Protein AF-A0A1R3IH56-F1 (afdb_monomer_lite)

InterPro domains:
  IPR052965 Pigment-associated catalase-like [PTHR31694] (32-190)

Sequence (197 aa):
MASRSCLYAFLVLFLLAFEPTWKLVKATDIPPPLCRRVEGSSAELLEFALNMEYSIAEFFNCAATGEGIAIIAPDLVHGGPNSIGCARANLDDVTRAIFAEFGFQTVRIIRAILQASRLIKEIPMPQIDIRAVTLRRLVNGAFGGNLNPPFNVYANTNNILPSSTLLVSMARHYYIGISPYIVGDEFEALQGRHVRS

Secondary structure (DSSP, 8-state):
---HHHHHHHHHHHHHHT--------GGGPPSSP-PPPPS-HHHHHHHHHHHHHHHHHHHHHHHHS--HHHH-GGGSTTPPPPBS-------HHHHHHHHHHHHHHHHHHHHHHHH-SS----PPP--B--HHHHHHHHHHHTTS--SSPP-TTS-HHHHHHHHHHHHHHHHHHHHHHGGGS-HHHHHHHHTTTTT-

Radius of gyration: 21.54 Å; chains: 1; bounding box: 48×46×70 Å

Organism: NCBI:txid93759

Foldseek 3Di:
DPPPVVVVVVVVVVCVVPPPPPPLPQLVNDDDPDPPADDDALLVLLVVLLLLLQLLLQLLCLQQPVDHCCVVPVVQQLPADDEAASHHAPEDPVVSVVSVVSNVVSVVLSVLSQVLDPSYHRDHRYHHYPRQVVLLVVVCVVVVHADVVGQGCRHYPVSVVVVSCVSVVVSVVSCVSCVSNHDDSSVCSSVVVVVVD

Structure (mmCIF, N/CA/C/O backbone):
data_AF-A0A1R3IH56-F1
#
_entry.id   AF-A0A1R3IH56-F1
#
loop_
_atom_site.group_PDB
_atom_site.id
_atom_site.type_symbol
_atom_site.label_atom_id
_atom_site.label_alt_id
_atom_site.label_comp_id
_atom_site.label_asym_id
_atom_site.label_entity_id
_atom_site.label_seq_id
_atom_site.pdbx_PDB_ins_code
_atom_site.Cartn_x
_atom_site.Cartn_y
_atom_site.Cartn_z
_atom_site.occupancy
_atom_site.B_iso_or_equiv
_atom_site.auth_seq_id
_atom_site.auth_comp_id
_atom_site.auth_asym_id
_atom_site.auth_atom_id
_atom_site.pdbx_PDB_model_num
ATOM 1 N N . MET A 1 1 ? 31.827 23.837 42.482 1.00 45.28 1 MET A N 1
ATOM 2 C CA . MET A 1 1 ? 30.567 23.464 43.161 1.00 45.28 1 MET A CA 1
ATOM 3 C C . MET A 1 1 ? 29.501 24.463 42.748 1.00 45.28 1 MET A C 1
ATOM 5 O O . MET A 1 1 ? 29.479 25.565 43.276 1.00 45.28 1 MET A O 1
ATOM 9 N N . ALA A 1 2 ? 28.687 24.135 41.744 1.00 46.88 2 ALA A N 1
ATOM 10 C CA . ALA A 1 2 ? 27.526 24.959 41.419 1.00 46.88 2 ALA A CA 1
ATOM 11 C C . ALA A 1 2 ? 26.521 24.826 42.571 1.00 46.88 2 ALA A C 1
ATOM 13 O O . ALA A 1 2 ? 26.223 23.709 43.001 1.00 46.88 2 ALA A O 1
ATOM 14 N N . SER A 1 3 ? 26.064 25.949 43.127 1.00 51.28 3 SER A N 1
ATOM 15 C CA . SER A 1 3 ? 25.088 25.930 44.215 1.00 51.28 3 SER A CA 1
ATOM 16 C C . SER A 1 3 ? 23.801 25.262 43.720 1.00 51.28 3 SER A C 1
ATOM 18 O O . SER A 1 3 ? 23.415 25.418 42.559 1.00 51.28 3 SER A O 1
ATOM 20 N N . ARG A 1 4 ? 23.117 24.517 44.600 1.00 55.78 4 ARG A N 1
ATOM 21 C CA . ARG A 1 4 ? 21.831 23.856 44.298 1.00 55.78 4 ARG A CA 1
ATOM 22 C C . ARG A 1 4 ? 20.812 24.816 43.657 1.00 55.78 4 ARG A C 1
ATOM 24 O O . ARG A 1 4 ? 19.981 24.374 42.878 1.00 55.78 4 ARG A O 1
ATOM 31 N N . SER A 1 5 ? 20.940 26.120 43.916 1.00 60.28 5 SER A N 1
ATOM 32 C CA . SER A 1 5 ? 20.110 27.187 43.349 1.00 60.28 5 SER A CA 1
ATOM 33 C C . SER A 1 5 ? 20.248 27.344 41.825 1.00 60.28 5 SER A C 1
ATOM 35 O O . SER A 1 5 ? 19.248 27.519 41.134 1.00 60.28 5 SER A O 1
ATOM 37 N N . CYS A 1 6 ? 21.458 27.210 41.266 1.00 55.62 6 CYS A N 1
ATOM 38 C CA . CYS A 1 6 ? 21.667 27.344 39.817 1.00 55.62 6 CYS A CA 1
ATOM 39 C C . CYS A 1 6 ? 21.111 26.155 39.025 1.00 55.62 6 CYS A C 1
ATOM 41 O O . CYS A 1 6 ? 20.641 26.335 37.906 1.00 55.62 6 CYS A O 1
ATOM 43 N N . LEU A 1 7 ? 21.124 24.952 39.607 1.00 58.34 7 LEU A N 1
ATOM 44 C CA . LEU A 1 7 ? 20.540 23.757 38.989 1.00 58.34 7 LEU A CA 1
ATOM 45 C C . LEU A 1 7 ? 19.010 23.847 38.908 1.00 58.34 7 LEU A C 1
ATOM 47 O O . LEU A 1 7 ? 18.439 23.466 37.890 1.00 58.34 7 LEU A O 1
ATOM 51 N N . TYR A 1 8 ? 18.355 24.411 39.930 1.00 60.84 8 TYR A N 1
ATOM 52 C CA . TYR A 1 8 ? 16.911 24.666 39.895 1.00 60.84 8 TYR A CA 1
ATOM 53 C C . TYR A 1 8 ? 16.541 25.769 38.904 1.00 60.84 8 TYR A C 1
ATOM 55 O O . TYR A 1 8 ? 15.586 25.602 38.153 1.00 60.84 8 TYR A O 1
ATOM 63 N N . ALA A 1 9 ? 17.315 26.855 38.841 1.00 66.00 9 ALA A N 1
ATOM 64 C CA . ALA A 1 9 ? 17.095 27.906 37.849 1.00 66.00 9 ALA A CA 1
ATOM 65 C C . ALA A 1 9 ? 17.239 27.374 36.411 1.00 66.00 9 ALA A C 1
ATOM 67 O O . ALA A 1 9 ? 16.431 27.707 35.547 1.00 66.00 9 ALA A O 1
ATOM 68 N N . PHE A 1 10 ? 18.218 26.496 36.168 1.00 62.59 10 PHE A N 1
ATOM 69 C CA . PHE A 1 10 ? 18.417 25.871 34.861 1.00 62.59 10 PHE A CA 1
ATOM 70 C C . PHE A 1 10 ? 17.288 24.891 34.512 1.00 62.59 10 PHE A C 1
ATOM 72 O O . PHE A 1 10 ? 16.796 24.922 33.392 1.00 62.59 10 PHE A O 1
ATOM 79 N N . LEU A 1 11 ? 16.821 24.077 35.468 1.00 60.81 11 LEU A N 1
ATOM 80 C CA . LEU A 1 11 ? 15.682 23.168 35.273 1.00 60.81 11 LEU A CA 1
ATOM 81 C C . LEU A 1 11 ? 14.365 23.914 35.021 1.00 60.81 11 LEU A C 1
ATOM 83 O O . LEU A 1 11 ? 13.607 23.510 34.147 1.00 60.81 11 LEU A O 1
ATOM 87 N N . VAL A 1 12 ? 14.103 25.016 35.729 1.00 63.41 12 VAL A N 1
ATOM 88 C CA . VAL A 1 12 ? 12.903 25.841 35.507 1.00 63.41 12 VAL A CA 1
ATOM 89 C C . VAL A 1 12 ? 12.957 26.540 34.147 1.00 63.41 12 VAL A C 1
ATOM 91 O O . VAL A 1 12 ? 11.956 26.560 33.439 1.00 63.41 12 VAL A O 1
ATOM 94 N N . LEU A 1 13 ? 14.121 27.049 33.730 1.00 59.44 13 LEU A N 1
ATOM 95 C CA . LEU A 1 13 ? 14.297 27.616 32.387 1.00 59.44 13 LEU A CA 1
ATOM 96 C C . LEU A 1 13 ? 14.174 26.555 31.286 1.00 59.44 13 LEU A C 1
ATOM 98 O O . LEU A 1 13 ? 13.608 26.845 30.238 1.00 59.44 13 LEU A O 1
ATOM 102 N N . PHE A 1 14 ? 14.645 25.328 31.525 1.00 59.22 14 PHE A N 1
ATOM 103 C CA . PHE A 1 14 ? 14.492 24.219 30.582 1.00 59.22 14 PHE A CA 1
ATOM 104 C C . PHE A 1 14 ? 13.026 23.775 30.460 1.00 59.22 14 PHE A C 1
ATOM 106 O O . PHE A 1 14 ? 12.565 23.509 29.357 1.00 59.22 14 PHE A O 1
ATOM 113 N N . LEU A 1 15 ? 12.272 23.760 31.565 1.00 56.25 15 LEU A N 1
ATOM 114 C CA . LEU A 1 15 ? 10.840 23.442 31.568 1.00 56.25 15 LEU A CA 1
ATOM 115 C C . LEU A 1 15 ? 9.980 24.555 30.947 1.00 56.25 15 LEU A C 1
ATOM 117 O O . LEU A 1 15 ? 9.001 24.242 30.285 1.00 56.25 15 LEU A O 1
ATOM 121 N N . LEU A 1 16 ? 10.359 25.831 31.094 1.00 56.00 16 LEU A N 1
ATOM 122 C CA . LEU A 1 16 ? 9.679 26.957 30.434 1.00 56.00 16 LEU A CA 1
ATOM 123 C C . LEU A 1 16 ? 10.029 27.077 28.941 1.00 56.00 16 LEU A C 1
ATOM 125 O O . LEU A 1 16 ? 9.193 27.498 28.147 1.00 56.00 16 LEU A O 1
ATOM 129 N N . ALA A 1 17 ? 11.253 26.712 28.540 1.00 54.56 17 ALA A N 1
ATOM 130 C CA . ALA A 1 17 ? 11.667 26.685 27.133 1.00 54.56 17 ALA A CA 1
ATOM 131 C C . ALA A 1 17 ? 11.114 25.467 26.374 1.00 54.56 17 ALA A C 1
ATOM 133 O O . ALA A 1 17 ? 11.001 25.502 25.150 1.00 54.56 17 ALA A O 1
ATOM 134 N N . PHE A 1 18 ? 10.771 24.407 27.107 1.00 48.00 18 PHE A N 1
ATOM 135 C CA . PHE A 1 18 ? 10.158 23.182 26.607 1.00 48.00 18 PHE A CA 1
ATOM 136 C C . PHE A 1 18 ? 8.758 22.995 27.206 1.00 48.00 18 PHE A C 1
ATOM 138 O O . PHE A 1 18 ? 8.360 21.881 27.535 1.00 48.00 18 PHE A O 1
ATOM 145 N N . GLU A 1 19 ? 7.985 24.079 27.327 1.00 45.47 19 GLU A N 1
ATOM 146 C CA . GLU A 1 19 ? 6.531 23.952 27.261 1.00 45.47 19 GLU A CA 1
ATOM 147 C C . GLU A 1 19 ? 6.258 23.298 25.901 1.00 45.47 19 GLU A C 1
ATOM 149 O O . GLU A 1 19 ? 6.525 23.922 24.865 1.00 45.47 19 GLU A O 1
ATOM 154 N N . PRO A 1 20 ? 5.800 22.036 25.845 1.00 43.84 20 PRO A N 1
ATOM 155 C CA . PRO A 1 20 ? 5.392 21.487 24.577 1.00 43.84 20 PRO A CA 1
ATOM 156 C C . PRO A 1 20 ? 4.231 22.377 24.151 1.00 43.84 20 PRO A C 1
ATOM 158 O O . PRO A 1 20 ? 3.195 22.432 24.802 1.00 43.84 20 PRO A O 1
ATOM 161 N N . THR A 1 21 ? 4.382 23.121 23.065 1.00 49.06 21 THR A N 1
ATOM 162 C CA . THR A 1 21 ? 3.263 23.810 22.424 1.00 49.06 21 THR A CA 1
ATOM 163 C C . THR A 1 21 ? 2.463 22.814 21.591 1.00 49.06 21 THR A C 1
ATOM 165 O O . THR A 1 21 ? 1.936 23.143 20.539 1.00 49.06 21 THR A O 1
ATOM 168 N N . TRP A 1 22 ? 2.275 21.592 22.093 1.00 46.75 22 TRP A N 1
ATOM 169 C CA . TRP A 1 22 ? 1.140 20.745 21.737 1.00 46.75 22 TRP A CA 1
ATOM 170 C C . TRP A 1 22 ? -0.149 21.320 22.342 1.00 46.75 22 TRP A C 1
ATOM 172 O O . TRP A 1 22 ? -0.946 20.629 22.973 1.00 46.75 22 TRP A O 1
ATOM 182 N N . LYS A 1 23 ? -0.392 22.623 22.168 1.00 42.88 23 LYS A N 1
ATOM 183 C CA . LYS A 1 23 ? -1.779 23.061 22.201 1.00 42.88 23 LYS A CA 1
ATOM 184 C C . LYS A 1 23 ? -2.432 22.293 21.069 1.00 42.88 23 LYS A C 1
ATOM 186 O O . LYS A 1 23 ? -2.030 22.436 19.919 1.00 42.88 23 LYS A O 1
ATOM 191 N N . LEU A 1 24 ? -3.363 21.422 21.429 1.00 47.94 24 LEU A N 1
ATOM 192 C CA . LEU A 1 24 ? -4.249 20.737 20.508 1.00 47.94 24 LEU A CA 1
ATOM 193 C C . LEU A 1 24 ? -4.956 21.854 19.734 1.00 47.94 24 LEU A C 1
ATOM 195 O O . LEU A 1 24 ? -5.880 22.480 20.252 1.00 47.94 24 LEU A O 1
ATOM 199 N N . VAL A 1 25 ? -4.404 22.214 18.570 1.00 44.59 25 VAL A N 1
ATOM 200 C CA . VAL A 1 25 ? -4.913 23.306 17.745 1.00 44.59 25 VAL A CA 1
ATOM 201 C C . VAL A 1 25 ? -6.283 22.844 17.298 1.00 44.59 25 VAL A C 1
ATOM 203 O O . VAL A 1 25 ? -6.415 21.960 16.449 1.00 44.59 25 VAL A O 1
ATOM 206 N N . LYS A 1 26 ? -7.320 23.394 17.927 1.00 49.75 26 LYS A N 1
ATOM 207 C CA . LYS A 1 26 ? -8.680 23.170 17.467 1.00 49.75 26 LYS A CA 1
ATOM 208 C C . LYS A 1 26 ? -8.771 23.800 16.085 1.00 49.75 26 LYS A C 1
ATOM 210 O O . LYS A 1 26 ? -8.228 24.876 15.848 1.00 49.75 26 LYS A O 1
ATOM 215 N N . ALA A 1 27 ? -9.474 23.138 15.170 1.00 52.41 27 ALA A N 1
ATOM 216 C CA . ALA A 1 27 ? -9.617 23.579 13.780 1.00 52.41 27 ALA A CA 1
ATOM 217 C C . ALA A 1 27 ? -10.149 25.026 13.624 1.00 52.41 27 ALA A C 1
ATOM 219 O O . ALA A 1 27 ? -10.069 25.597 12.542 1.00 52.41 27 ALA A O 1
ATOM 220 N N . THR A 1 28 ? -10.676 25.623 14.696 1.00 54.53 28 THR A N 1
ATOM 221 C CA . THR A 1 28 ? -11.131 27.016 14.774 1.00 54.53 28 THR A CA 1
ATOM 222 C C . THR A 1 28 ? -10.009 28.056 14.797 1.00 54.53 28 THR A C 1
ATOM 224 O O . THR A 1 28 ? -10.291 29.222 14.542 1.00 54.53 28 THR A O 1
ATOM 227 N N . ASP A 1 29 ? -8.763 27.664 15.078 1.00 53.22 29 ASP A N 1
ATOM 228 C CA . ASP A 1 29 ? -7.678 28.606 15.395 1.00 53.22 29 ASP A CA 1
ATOM 229 C C . ASP A 1 29 ? -6.735 28.892 14.202 1.00 53.22 29 ASP A C 1
ATOM 231 O O . ASP A 1 29 ? -5.722 29.574 14.361 1.00 53.22 29 ASP A O 1
ATOM 235 N N . ILE A 1 30 ? -7.044 28.391 12.995 1.00 54.41 30 ILE A N 1
ATOM 236 C CA . ILE A 1 30 ? -6.205 28.552 11.789 1.00 54.41 30 ILE A CA 1
ATOM 237 C C . ILE A 1 30 ? -6.807 29.625 10.856 1.00 54.41 30 ILE A C 1
ATOM 239 O O . ILE A 1 30 ? -7.931 29.445 10.378 1.00 54.41 30 ILE A O 1
ATOM 243 N N . PRO A 1 31 ? -6.088 30.726 10.549 1.00 51.25 31 PRO A N 1
ATOM 244 C CA . PRO A 1 31 ? -6.584 31.759 9.642 1.00 51.25 31 PRO A CA 1
ATOM 245 C C . PRO A 1 31 ? -6.624 31.276 8.170 1.00 51.25 31 PRO A C 1
ATOM 247 O O . PRO A 1 31 ? -5.771 30.489 7.757 1.00 51.25 31 PRO A O 1
ATOM 250 N N . PRO A 1 32 ? -7.601 31.735 7.359 1.00 56.00 32 PRO A N 1
ATOM 251 C CA . PRO A 1 32 ? -7.797 31.303 5.967 1.00 56.00 32 PRO A CA 1
ATOM 252 C C . PRO A 1 32 ? -6.658 31.739 5.011 1.00 56.00 32 PRO A C 1
ATOM 254 O O . PRO A 1 32 ? -5.973 32.720 5.306 1.00 56.00 32 PRO A O 1
ATOM 257 N N . PRO A 1 33 ? -6.469 31.078 3.842 1.00 53.62 33 PRO A N 1
ATOM 258 C CA . PRO A 1 33 ? -7.399 30.176 3.155 1.00 53.62 33 PRO A CA 1
ATOM 259 C C . PRO A 1 33 ? -7.352 28.744 3.703 1.00 53.62 33 PRO A C 1
ATOM 261 O O . PRO A 1 33 ? -6.317 28.084 3.717 1.00 53.62 33 PRO A O 1
ATOM 264 N N . LEU A 1 34 ? -8.512 28.278 4.166 1.00 56.78 34 LEU A N 1
ATOM 265 C CA . LEU A 1 34 ? -8.705 26.983 4.807 1.00 56.78 34 LEU A CA 1
ATOM 266 C C . LEU A 1 34 ? -8.291 25.831 3.879 1.00 56.78 34 LEU A C 1
ATOM 268 O O . LEU A 1 34 ? -8.819 25.699 2.773 1.00 56.78 34 LEU A O 1
ATOM 272 N N . CYS A 1 35 ? -7.455 24.916 4.378 1.00 61.56 35 CYS A N 1
ATOM 273 C CA . CYS A 1 35 ? -7.597 23.515 3.990 1.00 61.56 35 CYS A CA 1
ATOM 274 C C . CYS A 1 35 ? -9.033 23.127 4.361 1.00 61.56 35 CYS A C 1
ATOM 276 O O . CYS A 1 35 ? -9.386 23.128 5.542 1.00 61.56 35 CYS A O 1
ATOM 278 N N . ARG A 1 36 ? -9.899 22.912 3.365 1.00 63.34 36 ARG A N 1
ATOM 279 C CA . ARG A 1 36 ? -11.301 22.552 3.604 1.00 63.34 36 ARG A CA 1
ATOM 280 C C . ARG A 1 36 ? -11.337 21.325 4.518 1.00 63.34 36 ARG A C 1
ATOM 282 O O . ARG A 1 36 ? -10.606 20.366 4.282 1.00 63.34 36 ARG A O 1
ATOM 289 N N . ARG A 1 37 ? -12.169 21.375 5.564 1.00 67.94 37 ARG A N 1
ATOM 290 C CA . ARG A 1 37 ? -12.395 20.236 6.459 1.00 67.94 37 ARG A CA 1
ATOM 291 C C . ARG A 1 37 ? -12.737 19.002 5.625 1.00 67.94 37 ARG A C 1
ATOM 293 O O . ARG A 1 37 ? -13.615 19.080 4.766 1.00 67.94 37 ARG A O 1
ATOM 300 N N . VAL A 1 38 ? -12.061 17.888 5.901 1.00 74.06 38 VAL A N 1
ATOM 301 C CA . VAL A 1 38 ? -12.458 16.586 5.359 1.00 74.06 38 VAL A CA 1
ATOM 302 C C . VAL A 1 38 ? -13.807 16.241 5.986 1.00 74.06 38 VAL A C 1
ATOM 304 O O . VAL A 1 38 ? -13.930 16.181 7.211 1.00 74.06 38 VAL A O 1
ATOM 307 N N . GLU A 1 39 ? -14.840 16.138 5.155 1.00 80.44 39 GLU A N 1
ATOM 308 C CA . GLU A 1 39 ? -16.204 15.855 5.602 1.00 80.44 39 GLU A CA 1
ATOM 309 C C . GLU A 1 39 ? -16.300 14.388 6.053 1.00 80.44 39 GLU A C 1
ATOM 311 O O . GLU A 1 39 ? -15.857 13.492 5.338 1.00 80.44 39 GLU A O 1
ATOM 316 N N . GLY A 1 40 ? -16.838 14.155 7.254 1.00 85.12 40 GLY A N 1
ATOM 317 C CA . GLY A 1 40 ? -16.992 12.821 7.841 1.00 85.12 40 GLY A CA 1
ATOM 318 C C . GLY A 1 40 ? -16.951 12.825 9.372 1.00 85.12 40 GLY A C 1
ATOM 319 O O . GLY A 1 40 ? -16.385 13.722 10.007 1.00 85.12 40 GLY A O 1
ATOM 320 N N . SER A 1 41 ? -17.576 11.819 9.973 1.00 87.81 41 SER A N 1
ATOM 321 C CA . SER A 1 41 ? -17.387 11.433 11.372 1.00 87.81 41 SER A CA 1
ATOM 322 C C . SER A 1 41 ? -16.003 10.813 11.577 1.00 87.81 41 SER A C 1
ATOM 324 O O . SER A 1 41 ? -15.390 10.307 10.641 1.00 87.81 41 SER A O 1
ATOM 326 N N . SER A 1 42 ? -15.496 10.799 12.812 1.00 87.44 42 SER A N 1
ATOM 327 C CA . SER A 1 42 ? -14.190 10.187 13.096 1.00 87.44 42 SER A CA 1
ATOM 328 C C . SER A 1 42 ? -14.129 8.704 12.692 1.00 87.44 42 SER A C 1
ATOM 330 O O . SER A 1 42 ? -13.069 8.248 12.279 1.00 87.44 42 SER A O 1
ATOM 332 N N . ALA A 1 43 ? -15.253 7.978 12.756 1.00 88.56 43 ALA A N 1
ATOM 333 C CA . ALA A 1 43 ? -15.354 6.600 12.273 1.00 88.56 43 ALA A CA 1
ATOM 334 C C . ALA A 1 43 ? -15.171 6.521 10.749 1.00 88.56 43 ALA A C 1
ATOM 336 O O . ALA A 1 43 ? -14.274 5.827 10.286 1.00 88.56 43 ALA A O 1
ATOM 337 N N . GLU A 1 44 ? -15.934 7.300 9.977 1.00 90.94 44 GLU A N 1
ATOM 338 C CA . GLU A 1 44 ? -15.841 7.320 8.505 1.00 90.94 44 GLU A CA 1
ATOM 339 C C . GLU A 1 44 ? -14.438 7.721 8.023 1.00 90.94 44 GLU A C 1
ATOM 341 O O . GLU A 1 44 ? -13.901 7.140 7.078 1.00 90.94 44 GLU A O 1
ATOM 346 N N . LEU A 1 45 ? -13.806 8.686 8.701 1.00 90.69 45 LEU A N 1
ATOM 347 C CA . LEU A 1 45 ? -12.447 9.115 8.369 1.00 90.69 45 LEU A CA 1
ATOM 348 C C . LEU A 1 45 ? -11.416 8.000 8.607 1.00 90.69 45 LEU A C 1
ATOM 350 O O . LEU A 1 45 ? -10.482 7.858 7.812 1.00 90.69 45 LEU A O 1
ATOM 354 N N . LEU A 1 46 ? -11.584 7.204 9.669 1.00 91.25 46 LEU A N 1
ATOM 355 C CA . LEU A 1 46 ? -10.727 6.057 9.977 1.00 91.25 46 LEU A CA 1
ATOM 356 C C . LEU A 1 46 ? -11.004 4.854 9.069 1.00 91.25 46 LEU A C 1
ATOM 358 O O . LEU A 1 46 ? -10.058 4.187 8.661 1.00 91.25 46 LEU A O 1
ATOM 362 N N . GLU A 1 47 ? -12.257 4.594 8.696 1.00 92.62 47 GLU A N 1
ATOM 363 C CA . GLU A 1 47 ? -12.605 3.549 7.722 1.00 92.62 47 GLU A CA 1
ATOM 364 C C . GLU A 1 47 ? -11.990 3.843 6.352 1.00 92.62 47 GLU A C 1
ATOM 366 O O . GLU A 1 47 ? -11.416 2.960 5.711 1.00 92.62 47 GLU A O 1
ATOM 371 N N . PHE A 1 48 ? -12.031 5.104 5.913 1.00 92.94 48 PHE A N 1
ATOM 372 C CA . PHE A 1 48 ? -11.335 5.510 4.697 1.00 92.94 48 PHE A CA 1
ATOM 373 C C . PHE A 1 48 ? -9.812 5.361 4.835 1.00 92.94 48 PHE A C 1
ATOM 375 O O . PHE A 1 48 ? -9.165 4.876 3.905 1.00 92.94 48 PHE A O 1
ATOM 382 N N . ALA A 1 49 ? -9.237 5.721 5.992 1.00 92.69 49 ALA A N 1
ATOM 383 C CA . ALA A 1 49 ? -7.814 5.507 6.266 1.00 92.69 49 ALA A CA 1
ATOM 384 C C . ALA A 1 49 ? -7.446 4.020 6.139 1.00 92.69 49 ALA A C 1
ATOM 386 O O . ALA A 1 49 ? -6.496 3.669 5.449 1.00 92.69 49 ALA A O 1
ATOM 387 N N . LEU A 1 50 ? -8.247 3.138 6.734 1.00 94.81 50 LEU A N 1
ATOM 388 C CA . LEU A 1 50 ? -8.061 1.692 6.682 1.00 94.81 50 LEU A CA 1
ATOM 389 C C . LEU A 1 50 ? -8.128 1.148 5.244 1.00 94.81 50 LEU A C 1
ATOM 391 O O . LEU A 1 50 ? -7.255 0.385 4.832 1.00 94.81 50 LEU A O 1
ATOM 395 N N . ASN A 1 51 ? -9.101 1.596 4.444 1.00 95.25 51 ASN A N 1
ATOM 396 C CA . ASN A 1 51 ? -9.188 1.262 3.015 1.00 95.25 51 ASN A CA 1
ATOM 397 C C . ASN A 1 51 ? -7.942 1.696 2.231 1.00 95.25 51 ASN A C 1
ATOM 399 O O . ASN A 1 51 ? -7.485 1.007 1.310 1.00 95.25 51 ASN A O 1
ATOM 403 N N . MET A 1 52 ? -7.374 2.836 2.612 1.00 94.69 52 MET A N 1
ATOM 404 C CA . MET A 1 52 ? -6.137 3.325 2.034 1.00 94.69 52 MET A CA 1
ATOM 405 C C . MET A 1 52 ? -4.935 2.454 2.422 1.00 94.69 52 MET A C 1
ATOM 407 O O . MET A 1 52 ? -4.130 2.119 1.552 1.00 94.69 52 MET A O 1
ATOM 411 N N . GLU A 1 53 ? -4.842 2.025 3.681 1.00 96.00 53 GLU A N 1
ATOM 412 C CA . GLU A 1 53 ? -3.782 1.118 4.129 1.00 96.00 53 GLU A CA 1
ATOM 413 C C . GLU A 1 53 ? -3.858 -0.249 3.442 1.00 96.00 53 GLU A C 1
ATOM 415 O O . GLU A 1 53 ? -2.819 -0.776 3.049 1.00 96.00 53 GLU A O 1
ATOM 420 N N . TYR A 1 54 ? -5.054 -0.799 3.189 1.00 97.25 54 TYR A N 1
ATOM 421 C CA . TYR A 1 54 ? -5.175 -2.013 2.367 1.00 97.25 54 TYR A CA 1
ATOM 422 C C . TYR A 1 54 ? -4.576 -1.815 0.972 1.00 97.25 54 TYR A C 1
ATOM 424 O O . TYR A 1 54 ? -3.849 -2.676 0.484 1.00 97.25 54 TYR A O 1
ATOM 432 N N . SER A 1 55 ? -4.822 -0.661 0.345 1.00 96.19 55 SER A N 1
ATOM 433 C CA . SER A 1 55 ? -4.263 -0.344 -0.977 1.00 96.19 55 SER A CA 1
ATOM 434 C C . SER A 1 55 ? -2.733 -0.260 -0.951 1.00 96.19 55 SER A C 1
ATOM 436 O O . SER A 1 55 ? -2.070 -0.709 -1.886 1.00 96.19 55 SER A O 1
ATOM 438 N N . ILE A 1 56 ? -2.165 0.283 0.129 1.00 97.44 56 ILE A N 1
ATOM 439 C CA . ILE A 1 56 ? -0.716 0.369 0.344 1.00 97.44 56 ILE A CA 1
ATOM 440 C C . ILE A 1 56 ? -0.119 -1.022 0.579 1.00 97.44 56 ILE A C 1
ATOM 442 O O . ILE A 1 56 ? 0.870 -1.372 -0.068 1.00 97.44 56 ILE A O 1
ATOM 446 N N . ALA A 1 57 ? -0.733 -1.828 1.448 1.00 97.50 57 ALA A N 1
ATOM 447 C CA . ALA A 1 57 ? -0.292 -3.189 1.727 1.00 97.50 57 ALA A CA 1
ATOM 448 C C . ALA A 1 57 ? -0.321 -4.041 0.457 1.00 97.50 57 ALA A C 1
ATOM 450 O O . ALA A 1 57 ? 0.667 -4.701 0.149 1.00 97.50 57 ALA A O 1
ATOM 451 N N . GLU A 1 58 ? -1.416 -3.996 -0.303 1.00 97.62 58 GLU A N 1
ATOM 452 C CA . GLU A 1 58 ? -1.534 -4.689 -1.586 1.00 97.62 58 GLU A CA 1
ATOM 453 C C . GLU A 1 58 ? -0.435 -4.247 -2.555 1.00 97.62 58 GLU A C 1
ATOM 455 O O . GLU A 1 58 ? 0.283 -5.081 -3.096 1.00 97.62 58 GLU A O 1
ATOM 460 N N . PHE A 1 59 ? -0.227 -2.939 -2.727 1.00 97.75 59 PHE A N 1
ATOM 461 C CA . PHE A 1 59 ? 0.786 -2.431 -3.648 1.00 97.75 59 PHE A CA 1
ATOM 462 C C . PHE A 1 59 ? 2.206 -2.906 -3.299 1.00 97.75 59 PHE A C 1
ATOM 464 O O . PHE A 1 59 ? 2.900 -3.437 -4.170 1.00 97.75 59 PHE A O 1
ATOM 471 N N . PHE A 1 60 ? 2.641 -2.732 -2.046 1.00 98.44 60 PHE A N 1
ATOM 472 C CA . PHE A 1 60 ? 4.003 -3.076 -1.630 1.00 98.44 60 PHE A CA 1
ATOM 473 C C . PHE A 1 60 ? 4.242 -4.585 -1.581 1.00 98.44 60 PHE A C 1
ATOM 475 O O . PHE A 1 60 ? 5.257 -5.048 -2.106 1.00 98.44 60 PHE A O 1
ATOM 482 N N . ASN A 1 61 ? 3.308 -5.355 -1.014 1.00 98.06 61 ASN A N 1
ATOM 483 C CA . ASN A 1 61 ? 3.447 -6.806 -0.929 1.00 98.06 61 ASN A CA 1
ATOM 484 C C . ASN A 1 61 ? 3.435 -7.440 -2.322 1.00 98.06 61 ASN A C 1
ATOM 486 O O . ASN A 1 61 ? 4.377 -8.150 -2.674 1.00 98.06 61 ASN A O 1
ATOM 490 N N . CYS A 1 62 ? 2.467 -7.084 -3.174 1.00 98.12 62 CYS A N 1
ATOM 491 C CA . CYS A 1 62 ? 2.425 -7.593 -4.541 1.00 98.12 62 CYS A CA 1
ATOM 492 C C . CYS A 1 62 ? 3.697 -7.240 -5.310 1.00 98.12 62 CYS A C 1
ATOM 494 O O . CYS A 1 62 ? 4.286 -8.118 -5.931 1.00 98.12 62 CYS A O 1
ATOM 496 N N . ALA A 1 63 ? 4.169 -5.992 -5.230 1.00 98.31 63 ALA A N 1
ATOM 497 C CA . ALA A 1 63 ? 5.398 -5.588 -5.905 1.00 98.31 63 ALA A CA 1
ATOM 498 C C . ALA A 1 63 ? 6.632 -6.367 -5.412 1.00 98.31 63 ALA A C 1
ATOM 500 O O . ALA A 1 63 ? 7.495 -6.711 -6.223 1.00 98.31 63 ALA A O 1
ATOM 501 N N . ALA A 1 64 ? 6.722 -6.669 -4.116 1.00 98.25 64 ALA A N 1
ATOM 502 C CA . ALA A 1 64 ? 7.858 -7.379 -3.539 1.00 98.25 64 ALA A CA 1
ATOM 503 C C . ALA A 1 64 ? 7.822 -8.892 -3.811 1.00 98.25 64 ALA A C 1
ATOM 505 O O . ALA A 1 64 ? 8.804 -9.466 -4.298 1.00 98.25 64 ALA A O 1
ATOM 506 N N . THR A 1 65 ? 6.699 -9.540 -3.500 1.00 97.00 65 THR A N 1
ATOM 507 C CA . THR A 1 65 ? 6.575 -11.005 -3.433 1.00 97.00 65 THR A CA 1
ATOM 508 C C . THR A 1 65 ? 5.723 -11.583 -4.560 1.00 97.00 65 THR A C 1
ATOM 510 O O . THR A 1 65 ? 5.943 -12.721 -4.965 1.00 97.00 65 THR A O 1
ATOM 513 N N . GLY A 1 66 ? 4.812 -10.791 -5.129 1.00 97.12 66 GLY A N 1
ATOM 514 C CA . GLY A 1 66 ? 3.748 -11.269 -6.014 1.00 97.12 66 GLY A CA 1
ATOM 515 C C . GLY A 1 66 ? 2.507 -11.758 -5.265 1.00 97.12 66 GLY A C 1
ATOM 516 O O . GLY A 1 66 ? 1.595 -12.279 -5.901 1.00 97.12 66 GLY A O 1
ATOM 517 N N . GLU A 1 67 ? 2.462 -11.583 -3.944 1.00 96.81 67 GLU A N 1
ATOM 518 C CA . GLU A 1 67 ? 1.367 -12.019 -3.080 1.00 96.81 67 GLU A CA 1
ATOM 519 C C . GLU A 1 67 ? 0.746 -10.816 -2.361 1.00 96.81 67 GLU A C 1
ATOM 521 O O . GLU A 1 67 ? 1.456 -9.932 -1.882 1.00 96.81 67 GLU A O 1
ATOM 526 N N . GLY A 1 68 ? -0.586 -10.778 -2.302 1.00 95.81 68 GLY A N 1
ATOM 527 C CA . GLY A 1 68 ? -1.349 -9.732 -1.616 1.00 95.81 68 GLY A CA 1
ATOM 528 C C . GLY A 1 68 ? -1.582 -10.029 -0.132 1.00 95.81 68 GLY A C 1
ATOM 529 O O . GLY A 1 68 ? -1.159 -11.059 0.406 1.00 95.81 68 GLY A O 1
ATOM 530 N N . ILE A 1 69 ? -2.322 -9.148 0.543 1.00 96.38 69 ILE A N 1
ATOM 531 C CA . ILE A 1 69 ? -2.582 -9.272 1.984 1.00 96.38 69 ILE A CA 1
ATOM 532 C C . ILE A 1 69 ? -3.446 -10.493 2.322 1.00 96.38 69 ILE A C 1
ATOM 534 O O . ILE A 1 69 ? -3.290 -11.066 3.395 1.00 96.38 69 ILE A O 1
A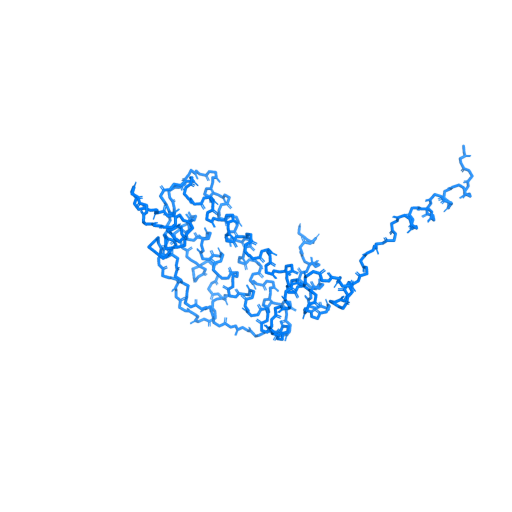TOM 538 N N . ALA A 1 70 ? -4.275 -10.962 1.384 1.00 95.31 70 ALA A N 1
ATOM 539 C CA . ALA A 1 70 ? -5.087 -12.167 1.557 1.00 95.31 70 ALA A CA 1
ATOM 540 C C . ALA A 1 70 ? -4.252 -13.441 1.796 1.00 95.31 70 ALA A C 1
ATOM 542 O O . ALA A 1 70 ? -4.763 -14.404 2.361 1.00 95.31 70 ALA A O 1
ATOM 543 N N . ILE A 1 71 ? -2.978 -13.451 1.386 1.00 95.94 71 ILE A N 1
ATOM 544 C CA . ILE A 1 71 ? -2.037 -14.546 1.661 1.00 95.94 71 ILE A CA 1
ATOM 545 C C . ILE A 1 71 ? -1.207 -14.251 2.915 1.00 95.94 71 ILE A C 1
ATOM 547 O O . ILE A 1 71 ? -1.016 -15.127 3.754 1.00 95.94 71 ILE A O 1
ATOM 551 N N . ILE A 1 72 ? -0.735 -13.011 3.060 1.00 95.75 72 ILE A N 1
ATOM 552 C CA . ILE A 1 72 ? 0.213 -12.614 4.114 1.00 95.75 72 ILE A CA 1
ATOM 553 C C . ILE A 1 72 ? -0.455 -12.473 5.490 1.00 95.75 72 ILE A C 1
ATOM 555 O O . ILE A 1 72 ? 0.151 -12.801 6.509 1.00 95.75 72 ILE A O 1
ATOM 559 N N . ALA A 1 73 ? -1.685 -11.963 5.534 1.00 96.00 73 ALA A N 1
ATOM 560 C CA . ALA A 1 73 ? -2.458 -11.725 6.752 1.00 96.00 73 ALA A CA 1
ATOM 561 C C . ALA A 1 73 ? -3.961 -11.950 6.484 1.00 96.00 73 ALA A C 1
ATOM 563 O O . ALA A 1 73 ? -4.744 -10.994 6.473 1.00 96.00 73 ALA A O 1
ATOM 564 N N . PRO A 1 74 ? -4.380 -13.207 6.233 1.00 95.44 74 PRO A N 1
ATOM 565 C CA . PRO A 1 74 ? -5.759 -13.539 5.866 1.00 95.44 74 PRO A CA 1
ATOM 566 C C . PRO A 1 74 ? -6.786 -13.161 6.943 1.00 95.44 74 PRO A C 1
ATOM 568 O O . PRO A 1 74 ? -7.955 -12.945 6.633 1.00 95.44 74 PRO A O 1
ATOM 571 N N . ASP A 1 75 ? -6.364 -13.054 8.203 1.00 94.62 75 ASP A N 1
ATOM 572 C CA . ASP A 1 75 ? -7.192 -12.595 9.319 1.00 94.62 75 ASP A CA 1
ATOM 573 C C . ASP A 1 75 ? -7.637 -11.135 9.171 1.00 94.62 75 ASP A C 1
ATOM 575 O O . ASP A 1 75 ? -8.681 -10.765 9.696 1.00 94.62 75 ASP A O 1
ATOM 579 N N . LEU A 1 76 ? -6.877 -10.321 8.432 1.00 95.25 76 LEU A N 1
ATOM 580 C CA . LEU A 1 76 ? -7.129 -8.889 8.295 1.00 95.25 76 LEU A CA 1
ATOM 581 C C . LEU A 1 76 ? -7.996 -8.529 7.087 1.00 95.25 76 LEU A C 1
ATOM 583 O O . LEU A 1 76 ? -8.406 -7.386 6.983 1.00 95.25 76 LEU A O 1
ATOM 587 N N . VAL A 1 77 ? -8.287 -9.441 6.152 1.00 94.88 77 VAL A N 1
ATOM 588 C CA . VAL A 1 77 ? -9.101 -9.088 4.965 1.00 94.88 77 VAL A CA 1
ATOM 589 C C . VAL A 1 77 ? -10.609 -9.170 5.208 1.00 94.88 77 VAL A C 1
ATOM 591 O O . VAL A 1 77 ? -11.383 -8.681 4.384 1.00 94.88 77 VAL A O 1
ATOM 594 N N . HIS A 1 78 ? -11.035 -9.802 6.309 1.00 93.38 78 HIS A N 1
ATOM 595 C CA . HIS A 1 78 ? -12.434 -9.944 6.742 1.00 93.38 78 HIS A CA 1
ATOM 596 C C . HIS A 1 78 ? -13.411 -10.348 5.616 1.00 93.38 78 HIS A C 1
ATOM 598 O O . HIS A 1 78 ? -14.511 -9.813 5.493 1.00 93.38 78 HIS A O 1
ATOM 604 N N . GLY A 1 79 ? -12.999 -11.298 4.766 1.00 91.62 79 GLY A N 1
ATOM 605 C CA . GLY A 1 79 ? -13.817 -11.814 3.660 1.00 91.62 79 GLY A CA 1
ATOM 606 C C . GLY A 1 79 ? -13.904 -10.911 2.422 1.00 91.62 79 GLY A C 1
ATOM 607 O O . GLY A 1 79 ? -14.706 -11.188 1.532 1.00 91.62 79 GLY A O 1
ATOM 608 N N . GLY A 1 80 ? -13.098 -9.848 2.348 1.00 95.12 80 GLY A N 1
ATOM 609 C CA . GLY A 1 80 ? -12.973 -9.003 1.159 1.00 95.12 80 GLY A CA 1
ATOM 610 C C . GLY A 1 80 ? -12.394 -9.746 -0.059 1.00 95.12 80 GLY A C 1
ATOM 611 O O . GLY A 1 80 ? -11.730 -10.775 0.098 1.00 95.12 80 GLY A O 1
ATOM 612 N N . PRO A 1 81 ? -12.639 -9.261 -1.291 1.00 95.94 81 PRO A N 1
ATOM 613 C CA . PRO A 1 81 ? -12.120 -9.883 -2.504 1.00 95.94 81 PRO A CA 1
ATOM 614 C C . PRO A 1 81 ? -10.611 -9.658 -2.662 1.00 95.94 81 PRO A C 1
ATOM 616 O O . PRO A 1 81 ? -10.074 -8.647 -2.224 1.00 95.94 81 PRO A O 1
ATOM 619 N N . ASN A 1 82 ? -9.932 -10.557 -3.377 1.00 94.38 82 ASN A N 1
ATOM 620 C CA . ASN A 1 82 ? -8.526 -10.369 -3.748 1.00 94.38 82 ASN A CA 1
ATOM 621 C C . ASN A 1 82 ? -8.338 -9.133 -4.636 1.00 94.38 82 ASN A C 1
ATOM 623 O O . ASN A 1 82 ? -9.198 -8.819 -5.464 1.00 94.38 82 ASN A O 1
ATOM 627 N N . SER A 1 83 ? -7.182 -8.477 -4.528 1.00 95.62 83 SER A N 1
ATOM 628 C CA . SER A 1 83 ? -6.835 -7.369 -5.415 1.00 95.62 83 SER A CA 1
ATOM 629 C C . SER A 1 83 ? -6.704 -7.813 -6.876 1.00 95.62 83 SER A C 1
ATOM 631 O O . SER A 1 83 ? -6.319 -8.938 -7.206 1.00 95.62 83 SER A O 1
ATOM 633 N N . ILE A 1 84 ? -7.028 -6.901 -7.790 1.00 97.81 84 ILE A N 1
ATOM 634 C CA . ILE A 1 84 ? -6.884 -7.110 -9.227 1.00 97.81 84 ILE A CA 1
ATOM 635 C C . ILE A 1 84 ? -5.519 -6.583 -9.649 1.00 97.81 84 ILE A C 1
ATOM 637 O O . ILE A 1 84 ? -5.201 -5.413 -9.439 1.00 97.81 84 ILE A O 1
ATOM 641 N N . GLY A 1 85 ? -4.739 -7.422 -10.329 1.00 95.62 85 GLY A N 1
ATOM 642 C CA . GLY A 1 85 ? -3.467 -7.003 -10.913 1.00 95.62 85 GLY A CA 1
ATOM 643 C C . GLY A 1 85 ? -2.277 -7.036 -9.969 1.00 95.62 85 GLY A C 1
ATOM 644 O O . GLY A 1 85 ? -1.272 -6.408 -10.292 1.00 95.62 85 GLY A O 1
ATOM 645 N N . CYS A 1 86 ? -2.378 -7.765 -8.856 1.00 96.56 86 CYS A N 1
ATOM 646 C CA . CYS A 1 86 ? -1.230 -8.123 -8.032 1.00 96.56 86 CYS A CA 1
ATOM 647 C C . CYS A 1 86 ? -0.132 -8.739 -8.911 1.00 96.56 86 CYS A C 1
ATOM 649 O O . CYS A 1 86 ? -0.355 -9.742 -9.593 1.00 96.56 86 CYS A O 1
ATOM 651 N N . ALA A 1 87 ? 1.034 -8.098 -8.948 1.00 97.00 87 ALA A N 1
ATOM 652 C CA . ALA A 1 87 ? 2.150 -8.519 -9.776 1.00 97.00 87 ALA A CA 1
ATOM 653 C C . ALA A 1 87 ? 3.474 -8.184 -9.099 1.00 97.00 87 ALA A C 1
ATOM 655 O O . ALA A 1 87 ? 3.661 -7.076 -8.592 1.00 97.00 87 ALA A O 1
ATOM 656 N N . ARG A 1 88 ? 4.411 -9.132 -9.168 1.00 98.00 88 ARG A N 1
ATOM 657 C CA . ARG A 1 88 ? 5.780 -8.929 -8.704 1.00 98.00 88 ARG A CA 1
ATOM 658 C C . ARG A 1 88 ? 6.510 -7.962 -9.627 1.00 98.00 88 ARG A C 1
ATOM 660 O O . ARG A 1 88 ? 6.546 -8.157 -10.842 1.00 98.00 88 ARG A O 1
ATOM 667 N N . ALA A 1 89 ? 7.106 -6.931 -9.042 1.00 98.25 89 ALA A N 1
ATOM 668 C CA . ALA A 1 89 ? 7.885 -5.940 -9.759 1.00 98.25 89 ALA A CA 1
ATOM 669 C C . ALA A 1 89 ? 9.290 -6.466 -10.081 1.00 98.25 89 ALA A C 1
ATOM 671 O O . ALA A 1 89 ? 9.893 -7.225 -9.316 1.00 98.25 89 ALA A O 1
ATOM 672 N N . ASN A 1 90 ? 9.841 -6.011 -11.202 1.00 98.31 90 ASN A N 1
ATOM 673 C CA . ASN A 1 90 ? 11.230 -6.269 -11.561 1.00 98.31 90 ASN A CA 1
ATOM 674 C C . ASN A 1 90 ? 12.158 -5.311 -10.795 1.00 98.31 90 ASN A C 1
ATOM 676 O O . ASN A 1 90 ? 12.482 -4.225 -11.270 1.00 98.31 90 ASN A O 1
ATOM 680 N N . LEU A 1 91 ? 12.530 -5.696 -9.578 1.00 97.94 91 LEU A N 1
ATOM 681 C CA . LEU A 1 91 ? 13.376 -4.912 -8.673 1.00 97.94 91 LEU A CA 1
ATOM 682 C C . LEU A 1 91 ? 14.694 -5.636 -8.430 1.00 97.94 91 LEU A C 1
ATOM 684 O O . LEU A 1 91 ? 14.728 -6.864 -8.484 1.00 97.94 91 LEU A O 1
ATOM 688 N N . ASP A 1 92 ? 15.753 -4.897 -8.111 1.00 97.06 92 ASP A N 1
ATOM 689 C CA . ASP A 1 92 ? 16.951 -5.471 -7.497 1.00 97.06 92 ASP A CA 1
ATOM 690 C C . ASP A 1 92 ? 16.646 -5.991 -6.079 1.00 97.06 92 ASP A C 1
ATOM 692 O O . ASP A 1 92 ? 15.605 -5.683 -5.490 1.00 97.06 92 ASP A O 1
ATOM 696 N N . ASP A 1 93 ? 17.542 -6.806 -5.527 1.00 97.06 93 ASP A N 1
ATOM 697 C CA . ASP A 1 93 ? 17.304 -7.492 -4.254 1.00 97.06 93 ASP A CA 1
ATOM 698 C C . ASP A 1 93 ? 17.153 -6.528 -3.070 1.00 97.06 93 ASP A C 1
ATOM 700 O O . ASP A 1 93 ? 16.320 -6.769 -2.195 1.00 97.06 93 ASP A O 1
ATOM 704 N N . VAL A 1 94 ? 17.894 -5.415 -3.069 1.00 97.88 94 VAL A N 1
ATOM 705 C CA . VAL A 1 94 ? 17.837 -4.415 -1.995 1.00 97.88 94 VAL A CA 1
ATOM 706 C C . VAL A 1 94 ? 16.505 -3.678 -2.041 1.00 97.88 94 VAL A C 1
ATOM 708 O O . VAL A 1 94 ? 15.790 -3.631 -1.040 1.00 97.88 94 VAL A O 1
ATOM 711 N N . THR A 1 95 ? 16.125 -3.159 -3.209 1.00 97.56 95 THR A N 1
ATOM 712 C CA . THR A 1 95 ? 14.842 -2.466 -3.378 1.00 97.56 95 THR A CA 1
ATOM 713 C C . THR A 1 95 ? 13.676 -3.398 -3.059 1.00 97.56 95 THR A C 1
ATOM 715 O O . THR A 1 95 ? 12.725 -2.995 -2.392 1.00 97.56 95 THR A O 1
ATOM 718 N N . ARG A 1 96 ? 13.751 -4.669 -3.472 1.00 98.19 96 ARG A N 1
ATOM 719 C CA . ARG A 1 96 ? 12.708 -5.655 -3.174 1.00 98.19 96 ARG A CA 1
ATOM 720 C C . ARG A 1 96 ? 12.561 -5.913 -1.676 1.00 98.19 96 ARG A C 1
ATOM 722 O O . ARG A 1 96 ? 11.433 -5.971 -1.196 1.00 98.19 96 ARG A O 1
ATOM 729 N N . ALA A 1 97 ? 13.671 -6.048 -0.950 1.00 98.25 97 ALA A N 1
ATOM 730 C CA . ALA A 1 97 ? 13.644 -6.229 0.500 1.00 98.25 97 ALA A CA 1
ATOM 731 C C . ALA A 1 97 ? 13.007 -5.020 1.202 1.00 98.25 97 ALA A C 1
ATOM 733 O O . ALA A 1 97 ? 12.134 -5.191 2.045 1.00 98.25 97 ALA A O 1
ATOM 734 N N . ILE A 1 98 ? 13.355 -3.799 0.785 1.00 97.94 98 ILE A N 1
ATOM 735 C CA . ILE A 1 98 ? 12.745 -2.568 1.314 1.00 97.94 98 ILE A CA 1
ATOM 736 C C . ILE A 1 98 ? 11.232 -2.533 1.045 1.00 97.94 98 ILE A C 1
ATOM 738 O O . ILE A 1 98 ? 10.452 -2.179 1.927 1.00 97.94 98 ILE A O 1
ATOM 742 N N . PHE A 1 99 ? 10.797 -2.922 -0.156 1.00 98.31 99 PHE A N 1
ATOM 743 C CA . PHE A 1 99 ? 9.372 -2.991 -0.488 1.00 98.31 99 PHE A CA 1
ATOM 744 C C . PHE A 1 99 ? 8.627 -4.021 0.369 1.00 98.31 99 PHE A C 1
ATOM 746 O O . PHE A 1 99 ? 7.515 -3.736 0.810 1.00 98.31 99 PHE A O 1
ATOM 753 N N . ALA A 1 100 ? 9.235 -5.180 0.643 1.00 98.06 100 ALA A N 1
ATOM 754 C CA . ALA A 1 100 ? 8.656 -6.174 1.544 1.00 98.06 100 ALA A CA 1
ATOM 755 C C . ALA A 1 100 ? 8.485 -5.609 2.964 1.00 98.06 100 ALA A C 1
ATOM 757 O O . ALA A 1 100 ? 7.412 -5.739 3.549 1.00 98.06 100 ALA A O 1
ATOM 758 N N . GLU A 1 101 ? 9.494 -4.903 3.485 1.00 98.06 101 GLU A N 1
ATOM 759 C CA . GLU A 1 101 ? 9.409 -4.250 4.797 1.00 98.06 101 GLU A CA 1
ATOM 760 C C . GLU A 1 101 ? 8.275 -3.223 4.862 1.00 98.06 101 GLU A C 1
ATOM 762 O O . GLU A 1 101 ? 7.521 -3.203 5.835 1.00 98.06 101 GLU A O 1
ATOM 767 N N . PHE A 1 102 ? 8.086 -2.405 3.822 1.00 97.06 102 PHE A N 1
ATOM 768 C CA . PHE A 1 102 ? 6.938 -1.498 3.771 1.00 97.06 102 PHE A CA 1
ATOM 769 C C . PHE A 1 102 ? 5.607 -2.252 3.740 1.00 97.06 102 PHE A C 1
ATOM 771 O O . PHE A 1 102 ? 4.699 -1.899 4.490 1.00 97.06 102 PHE A O 1
ATOM 778 N N . GLY A 1 103 ? 5.510 -3.330 2.960 1.00 97.44 103 GLY A N 1
ATOM 779 C CA . GLY A 1 103 ? 4.330 -4.192 2.935 1.00 97.44 103 GLY A CA 1
ATOM 780 C C . GLY A 1 103 ? 3.974 -4.752 4.317 1.00 97.44 103 GLY A C 1
ATOM 781 O O . GLY A 1 103 ? 2.825 -4.640 4.756 1.00 97.44 103 GLY A O 1
ATOM 782 N N . PHE A 1 104 ? 4.956 -5.276 5.054 1.00 97.50 104 PHE A N 1
ATOM 783 C CA . PHE A 1 104 ? 4.753 -5.809 6.406 1.00 97.50 104 PHE A CA 1
ATOM 784 C C . PHE A 1 104 ? 4.462 -4.724 7.448 1.00 97.50 104 PHE A C 1
ATOM 786 O O . PHE A 1 104 ? 3.619 -4.917 8.331 1.00 97.50 104 PHE A O 1
ATOM 793 N N . GLN A 1 105 ? 5.107 -3.561 7.346 1.00 96.62 105 GLN A N 1
ATOM 794 C CA . GLN A 1 105 ? 4.808 -2.426 8.217 1.00 96.62 105 GLN A CA 1
ATOM 795 C C . GLN A 1 105 ? 3.370 -1.945 8.030 1.00 96.62 105 GLN A C 1
ATOM 797 O O . GLN A 1 105 ? 2.690 -1.693 9.025 1.00 96.62 105 GLN A O 1
ATOM 802 N N . THR A 1 106 ? 2.875 -1.889 6.794 1.00 96.88 106 THR A N 1
ATOM 803 C CA . THR A 1 106 ? 1.484 -1.520 6.522 1.00 96.88 106 THR A CA 1
ATOM 804 C C . THR A 1 106 ? 0.500 -2.564 7.045 1.00 96.88 106 THR A C 1
ATOM 806 O O . THR A 1 106 ? -0.489 -2.198 7.674 1.00 96.88 106 THR A O 1
ATOM 809 N N . VAL A 1 107 ? 0.795 -3.862 6.915 1.00 97.19 107 VAL A N 1
ATOM 810 C CA . VAL A 1 107 ? -0.003 -4.929 7.557 1.00 97.19 107 VAL A CA 1
ATOM 811 C C . VAL A 1 107 ? -0.097 -4.717 9.074 1.00 97.19 107 VAL A C 1
ATOM 813 O O . VAL A 1 107 ? -1.162 -4.876 9.675 1.00 97.19 107 VAL A O 1
ATOM 816 N N . ARG A 1 108 ? 1.000 -4.303 9.720 1.00 95.50 108 ARG A N 1
ATOM 817 C CA . ARG A 1 108 ? 0.993 -3.952 11.147 1.00 95.50 108 ARG A CA 1
ATOM 818 C C . ARG A 1 108 ? 0.147 -2.708 11.437 1.00 95.50 108 ARG A C 1
ATOM 820 O O . ARG A 1 108 ? -0.523 -2.692 12.467 1.00 95.50 108 ARG A O 1
ATOM 827 N N . ILE A 1 109 ? 0.164 -1.695 10.570 1.00 93.69 109 ILE A N 1
ATOM 828 C CA . ILE A 1 109 ? -0.674 -0.491 10.709 1.00 93.69 109 ILE A CA 1
ATOM 829 C C . ILE A 1 109 ? -2.160 -0.856 10.617 1.00 93.69 109 ILE A C 1
ATOM 831 O O . ILE A 1 109 ? -2.919 -0.469 11.501 1.00 93.69 109 ILE A O 1
ATOM 835 N N . ILE A 1 110 ? -2.559 -1.669 9.634 1.00 95.31 110 ILE A N 1
ATOM 836 C CA . ILE A 1 110 ? -3.932 -2.192 9.493 1.00 95.31 110 ILE A CA 1
ATOM 837 C C . ILE A 1 110 ? -4.377 -2.865 10.795 1.00 95.31 110 ILE A C 1
ATOM 839 O O . ILE A 1 110 ? -5.406 -2.513 11.372 1.00 95.31 110 ILE A O 1
ATOM 843 N N . ARG A 1 111 ? -3.547 -3.776 11.321 1.00 94.50 111 ARG A N 1
ATOM 844 C CA . ARG A 1 111 ? -3.812 -4.451 12.597 1.00 94.50 111 ARG A CA 1
ATOM 845 C C . ARG A 1 111 ? -3.926 -3.463 13.761 1.00 94.50 111 ARG A C 1
ATOM 847 O O . ARG A 1 111 ? -4.785 -3.632 14.619 1.00 94.50 111 ARG A O 1
ATOM 854 N N . ALA A 1 112 ? -3.072 -2.442 13.811 1.00 91.06 112 ALA A N 1
ATOM 855 C CA . ALA A 1 112 ? -3.111 -1.435 14.866 1.00 91.06 112 ALA A CA 1
ATOM 856 C C . ALA A 1 112 ? -4.396 -0.600 14.813 1.00 91.06 112 ALA A C 1
ATOM 858 O O . ALA A 1 112 ? -4.992 -0.377 15.860 1.00 91.06 112 ALA A O 1
ATOM 859 N N . ILE A 1 113 ? -4.843 -0.198 13.622 1.00 89.38 113 ILE A N 1
ATOM 860 C CA . ILE A 1 113 ? -6.087 0.554 13.420 1.00 89.38 113 ILE A CA 1
ATOM 861 C C . ILE A 1 113 ? -7.294 -0.259 13.902 1.00 89.38 113 ILE A C 1
ATOM 863 O O . ILE A 1 113 ? -8.057 0.228 14.736 1.00 89.38 113 ILE A O 1
ATOM 867 N N . LEU A 1 114 ? -7.405 -1.516 13.463 1.00 90.62 114 LEU A N 1
ATOM 868 C CA . LEU A 1 114 ? -8.493 -2.423 13.847 1.00 90.62 114 LEU A CA 1
ATOM 869 C C . LEU A 1 114 ? -8.506 -2.755 15.350 1.00 90.62 114 LEU A C 1
ATOM 871 O O . LEU A 1 114 ? -9.567 -2.956 15.928 1.00 90.62 114 LEU A O 1
ATOM 875 N N . GLN A 1 115 ? -7.338 -2.815 15.999 1.00 88.00 115 GLN A N 1
ATOM 876 C CA . GLN A 1 115 ? -7.238 -3.127 17.431 1.00 88.00 115 GLN A CA 1
ATOM 877 C C . GLN A 1 115 ? -7.376 -1.914 18.351 1.00 88.00 115 GLN A C 1
ATOM 879 O O . GLN A 1 115 ? -7.790 -2.065 19.500 1.00 88.00 115 GLN A O 1
ATOM 884 N N . ALA A 1 116 ? -6.910 -0.744 17.913 1.00 80.00 116 ALA A N 1
ATOM 885 C CA . ALA A 1 116 ? -6.872 0.450 18.747 1.00 80.00 116 ALA A CA 1
ATOM 886 C C . ALA A 1 116 ? -8.208 1.185 18.727 1.00 80.00 116 ALA A C 1
ATOM 888 O O . ALA A 1 116 ? -8.617 1.689 19.769 1.00 80.00 116 ALA A O 1
ATOM 889 N N . SER A 1 117 ? -8.878 1.211 17.572 1.00 80.25 117 SER A N 1
ATOM 890 C CA . SER A 1 117 ? -10.060 2.036 17.392 1.00 80.25 117 SER A CA 1
ATOM 891 C C . SER A 1 117 ? -11.343 1.346 17.824 1.00 80.25 117 SER A C 1
ATOM 893 O O . SER A 1 117 ? -11.710 0.307 17.285 1.00 80.25 117 SER A O 1
ATOM 895 N N . ARG A 1 118 ? -12.084 1.964 18.752 1.00 82.50 118 AR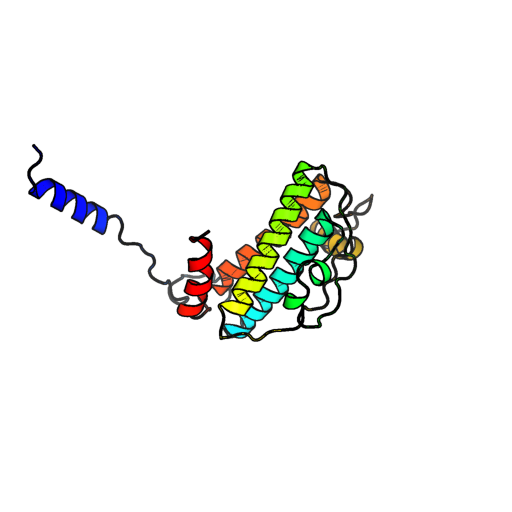G A N 1
ATOM 896 C CA . ARG A 1 118 ? -13.451 1.525 19.093 1.00 82.50 118 ARG A CA 1
ATOM 897 C C . ARG A 1 118 ? -14.505 2.079 18.136 1.00 82.50 118 ARG A C 1
ATOM 899 O O . ARG A 1 118 ? -15.673 1.704 18.231 1.00 82.50 118 ARG A O 1
ATOM 906 N N . LEU A 1 119 ? -14.111 3.009 17.267 1.00 82.25 119 LEU A N 1
ATOM 907 C CA . LEU A 1 119 ? -15.006 3.736 16.368 1.00 82.25 119 LEU A CA 1
ATOM 908 C C . LEU A 1 119 ? -15.353 2.944 15.110 1.00 82.25 119 LEU A C 1
ATOM 910 O O . LEU A 1 119 ? -16.407 3.178 14.525 1.00 82.25 119 LEU A O 1
ATOM 914 N N . ILE A 1 120 ? -14.477 2.029 14.704 1.00 84.75 120 ILE A N 1
ATOM 915 C CA . ILE A 1 120 ? -14.629 1.232 13.490 1.00 84.75 120 ILE A CA 1
ATOM 916 C C . ILE A 1 120 ? -14.741 -0.244 13.861 1.00 8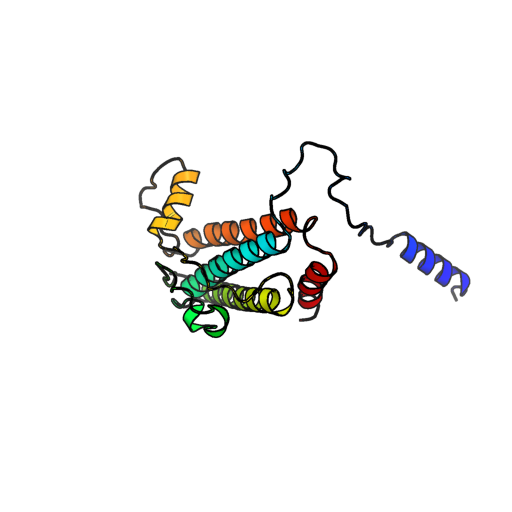4.75 120 ILE A C 1
ATOM 918 O O . ILE A 1 120 ? -14.188 -0.699 14.862 1.00 84.75 120 ILE A O 1
ATOM 922 N N . LYS A 1 121 ? -15.483 -0.995 13.054 1.00 83.50 121 LYS A N 1
ATOM 923 C CA . LYS A 1 121 ? -15.549 -2.455 13.159 1.00 83.50 121 LYS A CA 1
ATOM 924 C C . LYS A 1 121 ? -14.602 -3.083 12.144 1.00 83.50 121 LYS A C 1
ATOM 926 O O . LYS A 1 121 ? -14.073 -2.405 11.269 1.00 83.50 121 LYS A O 1
ATOM 931 N N . GLU A 1 122 ? -14.433 -4.393 12.249 1.00 87.44 122 GLU A N 1
ATOM 932 C CA . GLU A 1 122 ? -13.860 -5.192 11.171 1.00 87.44 122 GLU A CA 1
ATOM 933 C C . GLU A 1 122 ? -14.679 -4.972 9.892 1.00 87.44 122 GLU A C 1
ATOM 935 O O . GLU A 1 122 ? -15.851 -5.354 9.818 1.00 87.44 122 GLU A O 1
ATOM 940 N N . ILE A 1 123 ? -14.074 -4.304 8.908 1.00 90.38 123 ILE A N 1
ATOM 941 C CA . ILE A 1 123 ? -14.664 -4.092 7.587 1.00 90.38 123 ILE A CA 1
ATOM 942 C C . ILE A 1 123 ? -13.980 -5.013 6.570 1.00 90.38 123 ILE A C 1
ATOM 944 O O . ILE A 1 123 ? -12.751 -5.144 6.607 1.00 90.38 123 ILE A O 1
ATOM 948 N N . PRO A 1 124 ? -14.739 -5.639 5.650 1.00 94.19 124 PRO A N 1
ATOM 949 C CA . PRO A 1 124 ? -14.152 -6.376 4.540 1.00 94.19 124 PRO A CA 1
ATOM 950 C C . PRO A 1 124 ? -13.251 -5.461 3.715 1.00 94.19 124 PRO A C 1
ATOM 952 O O . PRO A 1 124 ? -13.644 -4.338 3.387 1.00 94.19 124 PRO A O 1
ATOM 955 N N . MET A 1 125 ? -12.065 -5.949 3.349 1.00 95.56 125 MET A N 1
ATOM 956 C CA . MET A 1 125 ? -11.186 -5.232 2.427 1.00 95.56 125 MET A CA 1
ATOM 957 C C . MET A 1 125 ? -11.961 -4.878 1.144 1.00 95.56 125 MET A C 1
ATOM 959 O O . MET A 1 125 ? -12.669 -5.736 0.613 1.00 95.56 125 MET A O 1
ATOM 963 N N . PRO A 1 126 ? -11.865 -3.645 0.619 1.00 95.19 126 PRO A N 1
ATOM 964 C CA . PRO A 1 126 ? -12.545 -3.280 -0.616 1.00 95.19 126 PRO A CA 1
ATOM 965 C C . PRO A 1 126 ? -11.859 -3.908 -1.835 1.00 95.19 126 PRO A C 1
ATOM 967 O O . PRO A 1 126 ? -10.696 -4.309 -1.794 1.00 95.19 126 PRO A O 1
ATOM 970 N N . GLN A 1 127 ? -12.558 -3.934 -2.972 1.00 96.38 127 GLN A N 1
ATOM 971 C CA . GLN A 1 127 ? -11.943 -4.330 -4.237 1.00 96.38 127 GLN A CA 1
ATOM 972 C C . GLN A 1 127 ? -10.870 -3.314 -4.648 1.00 96.38 127 GLN A C 1
ATOM 974 O O . GLN A 1 127 ? -11.177 -2.207 -5.087 1.00 96.38 127 GLN A O 1
ATOM 979 N N . ILE A 1 128 ? -9.609 -3.723 -4.554 1.00 96.19 128 ILE A N 1
ATOM 980 C CA . ILE A 1 128 ? -8.454 -2.915 -4.954 1.00 96.19 128 ILE A CA 1
ATOM 981 C C . ILE A 1 128 ? -8.030 -3.301 -6.373 1.00 96.19 128 ILE A C 1
ATOM 983 O O . ILE A 1 128 ? -7.928 -4.485 -6.691 1.00 96.19 128 ILE A O 1
ATOM 987 N N . ASP A 1 129 ? -7.784 -2.312 -7.234 1.00 96.19 129 ASP A N 1
ATOM 988 C CA . ASP A 1 129 ? -7.290 -2.506 -8.603 1.00 96.19 129 ASP A CA 1
ATOM 989 C C . ASP A 1 129 ? -5.930 -1.825 -8.775 1.00 96.19 129 ASP A C 1
ATOM 991 O O . ASP A 1 129 ? -5.833 -0.614 -8.980 1.00 96.19 129 ASP A O 1
ATOM 995 N N . ILE A 1 130 ? -4.877 -2.635 -8.705 1.00 95.56 130 ILE A N 1
ATOM 996 C CA . ILE A 1 130 ? -3.475 -2.225 -8.836 1.00 95.56 130 ILE A CA 1
ATOM 997 C C . ILE A 1 130 ? -2.869 -2.690 -10.161 1.00 95.56 130 ILE A C 1
ATOM 999 O O . ILE A 1 130 ? -1.655 -2.671 -10.340 1.00 95.56 130 ILE A O 1
ATOM 1003 N N . ARG A 1 131 ? -3.693 -3.063 -11.151 1.00 96.69 131 ARG A N 1
ATOM 1004 C CA . ARG A 1 131 ? -3.181 -3.415 -12.482 1.00 96.69 131 ARG A CA 1
ATOM 1005 C C . ARG A 1 131 ? -2.316 -2.285 -13.037 1.00 96.69 131 ARG A C 1
ATOM 1007 O O . ARG A 1 131 ? -2.679 -1.109 -12.962 1.00 96.69 131 ARG A O 1
ATOM 1014 N N . ALA A 1 132 ? -1.248 -2.649 -13.750 1.00 95.94 132 ALA A N 1
ATOM 1015 C CA . ALA A 1 132 ? -0.401 -1.684 -14.454 1.00 95.94 132 ALA A CA 1
ATOM 1016 C C . ALA A 1 132 ? -1.214 -0.750 -15.371 1.00 95.94 132 ALA A C 1
ATOM 1018 O O . ALA A 1 132 ? -0.925 0.438 -15.460 1.00 95.94 132 ALA A O 1
ATOM 1019 N N . VAL A 1 133 ? -2.278 -1.262 -16.007 1.00 95.19 133 VAL A N 1
ATOM 1020 C CA . VAL A 1 133 ? -3.184 -0.468 -16.853 1.00 95.19 133 VAL A CA 1
ATOM 1021 C C . VAL A 1 133 ? -3.943 0.609 -16.071 1.00 95.19 133 VAL A C 1
ATOM 1023 O O . VAL A 1 133 ? -4.161 1.695 -16.607 1.00 95.19 133 VAL A O 1
ATOM 1026 N N . THR A 1 134 ? -4.331 0.312 -14.831 1.00 94.06 134 THR A N 1
ATOM 1027 C CA . THR A 1 134 ? -5.088 1.200 -13.944 1.00 94.06 134 THR A CA 1
ATOM 1028 C C . THR A 1 134 ? -4.169 2.290 -13.419 1.00 94.06 134 THR A C 1
ATOM 1030 O O . THR A 1 134 ? -4.447 3.471 -13.615 1.00 94.06 134 THR A O 1
ATOM 1033 N N . LEU A 1 135 ? -3.007 1.908 -12.884 1.00 92.56 135 LEU A N 1
ATOM 1034 C CA . LEU A 1 135 ? -2.011 2.850 -12.370 1.00 92.56 135 LEU A CA 1
ATOM 1035 C C . LEU A 1 135 ? -1.393 3.718 -13.479 1.00 92.56 135 LEU A C 1
ATOM 1037 O O . LEU A 1 135 ? -1.133 4.902 -13.275 1.00 92.56 135 LEU A O 1
ATOM 1041 N N . ARG A 1 136 ? -1.270 3.196 -14.706 1.00 94.25 136 ARG A N 1
ATOM 1042 C CA . ARG A 1 136 ? -0.885 3.988 -15.885 1.00 94.25 136 ARG A CA 1
ATOM 1043 C C . ARG A 1 136 ? -1.841 5.146 -16.164 1.00 94.25 136 ARG A C 1
ATOM 1045 O O . ARG A 1 136 ? -1.386 6.167 -16.665 1.00 94.25 136 ARG A O 1
ATOM 1052 N N . ARG A 1 137 ? -3.143 5.030 -15.871 1.00 92.31 137 ARG A N 1
ATOM 1053 C CA . ARG A 1 137 ? -4.098 6.131 -16.118 1.00 92.31 137 ARG A CA 1
ATOM 1054 C C . ARG A 1 137 ? -3.772 7.359 -15.277 1.00 92.31 137 ARG A C 1
ATOM 1056 O O . ARG A 1 137 ? -3.887 8.467 -15.786 1.00 92.31 137 ARG A O 1
ATOM 1063 N N . LEU A 1 138 ? -3.319 7.156 -14.039 1.00 87.44 138 LEU A N 1
ATOM 1064 C CA . LEU A 1 138 ? -2.863 8.236 -13.166 1.00 87.44 138 LEU A CA 1
ATOM 1065 C C . LEU A 1 138 ? -1.658 8.958 -13.776 1.00 87.44 138 LEU A C 1
ATOM 1067 O O . LEU A 1 138 ? -1.651 10.181 -13.877 1.00 87.44 138 LEU A O 1
ATOM 1071 N N . VAL A 1 139 ? -0.679 8.189 -14.257 1.00 89.88 139 VAL A N 1
ATOM 1072 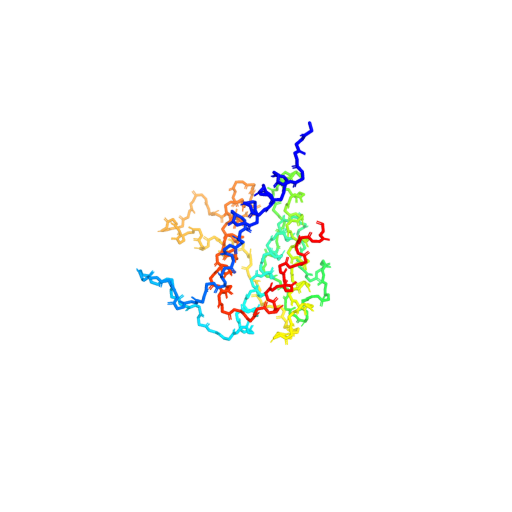C CA . VAL A 1 139 ? 0.512 8.734 -14.919 1.00 89.88 139 VAL A CA 1
ATOM 1073 C C . VAL A 1 139 ? 0.138 9.464 -16.207 1.00 89.88 139 VAL A C 1
ATOM 1075 O O . VAL A 1 139 ? 0.509 10.616 -16.384 1.00 89.88 139 VAL A O 1
ATOM 1078 N N . ASN A 1 140 ? -0.666 8.856 -17.077 1.00 92.81 140 ASN A N 1
ATOM 1079 C CA . ASN A 1 140 ? -1.118 9.506 -18.306 1.00 92.81 140 ASN A CA 1
ATOM 1080 C C . ASN A 1 140 ? -1.873 10.813 -18.018 1.00 92.81 140 ASN A C 1
ATOM 1082 O O . ASN A 1 140 ? -1.683 11.795 -18.728 1.00 92.81 140 ASN A O 1
ATOM 1086 N N . GLY A 1 141 ? -2.696 10.843 -16.964 1.00 90.50 141 GLY A N 1
ATOM 1087 C CA . GLY A 1 141 ? -3.368 12.057 -16.503 1.00 90.50 141 GLY A CA 1
ATOM 1088 C C . GLY A 1 141 ? -2.381 13.146 -16.078 1.00 90.50 141 GLY A C 1
ATOM 1089 O O . GLY A 1 141 ? -2.535 14.293 -16.486 1.00 90.50 141 GLY A O 1
ATOM 1090 N N . ALA A 1 142 ? -1.330 12.783 -15.339 1.00 87.88 142 ALA A N 1
ATOM 1091 C CA . ALA A 1 142 ? -0.282 13.715 -14.920 1.00 87.88 142 ALA A CA 1
ATOM 1092 C C . ALA A 1 142 ? 0.535 14.281 -16.098 1.00 87.88 142 ALA A C 1
ATOM 1094 O O . ALA A 1 142 ? 0.939 15.439 -16.062 1.00 87.88 142 ALA A O 1
ATOM 1095 N N . PHE A 1 143 ? 0.750 13.488 -17.152 1.00 89.69 143 PHE A N 1
ATOM 1096 C CA . PHE A 1 143 ? 1.478 13.906 -18.358 1.00 89.69 143 PHE A CA 1
ATOM 1097 C C . PHE A 1 143 ? 0.573 14.464 -19.472 1.00 89.69 143 PHE A C 1
ATOM 1099 O O . PHE A 1 143 ? 1.069 14.828 -20.537 1.00 89.69 143 PHE A O 1
ATOM 1106 N N . GLY A 1 144 ? -0.744 14.537 -19.255 1.00 92.81 144 GLY A N 1
ATOM 1107 C CA . GLY A 1 144 ? -1.704 15.049 -20.238 1.00 92.81 144 GLY A CA 1
ATOM 1108 C C . GLY A 1 144 ? -1.872 14.174 -21.487 1.00 92.81 144 GLY A C 1
ATOM 1109 O O . GLY A 1 144 ? -2.350 14.657 -22.512 1.00 92.81 144 GLY A O 1
ATOM 1110 N N . GLY A 1 145 ? -1.484 12.896 -21.439 1.00 93.56 145 GLY A N 1
ATOM 1111 C CA . GLY A 1 145 ? -1.537 12.012 -22.600 1.00 93.56 145 GLY A CA 1
ATOM 1112 C C . GLY A 1 145 ? -0.984 10.609 -22.358 1.00 93.56 145 GLY A C 1
ATOM 1113 O O . GLY A 1 145 ? -0.416 10.300 -21.314 1.00 93.56 145 GLY A O 1
ATOM 1114 N N . ASN A 1 146 ? -1.164 9.731 -23.347 1.00 95.06 146 ASN A N 1
ATOM 1115 C CA . ASN A 1 146 ? -0.592 8.386 -23.313 1.00 95.06 146 ASN A CA 1
ATOM 1116 C C . ASN A 1 146 ? 0.921 8.442 -23.563 1.00 95.06 146 ASN A C 1
ATOM 1118 O O . ASN A 1 146 ? 1.356 8.998 -24.570 1.00 95.06 146 ASN A O 1
ATOM 1122 N N . LEU A 1 147 ? 1.710 7.809 -22.693 1.00 92.62 147 LEU A N 1
ATOM 1123 C CA . LEU A 1 147 ? 3.150 7.651 -22.911 1.00 92.62 147 LEU A CA 1
ATOM 1124 C C . LEU A 1 147 ? 3.449 6.560 -23.956 1.00 92.62 147 LEU A C 1
ATOM 1126 O O . LEU A 1 147 ? 2.715 5.572 -24.060 1.00 92.62 147 LEU A O 1
ATOM 1130 N N . ASN A 1 148 ? 4.546 6.729 -24.702 1.00 93.81 148 ASN A N 1
ATOM 1131 C CA . ASN A 1 148 ? 5.085 5.737 -25.633 1.00 93.81 148 ASN A CA 1
ATOM 1132 C C . ASN A 1 148 ? 6.582 5.484 -25.331 1.00 93.81 148 ASN A C 1
ATOM 1134 O O . ASN A 1 148 ? 7.381 6.396 -25.545 1.00 93.81 148 ASN A O 1
ATOM 1138 N N . PRO A 1 149 ? 6.981 4.293 -24.841 1.00 93.25 149 PRO A N 1
ATOM 1139 C CA . PRO A 1 149 ? 6.136 3.132 -24.557 1.00 93.25 149 PRO A CA 1
ATOM 1140 C C . PRO A 1 149 ? 5.169 3.379 -23.381 1.00 93.25 149 PRO A C 1
ATOM 1142 O O . PRO A 1 149 ? 5.397 4.285 -22.575 1.00 93.25 149 PRO A O 1
ATOM 1145 N N . PRO A 1 150 ? 4.085 2.590 -23.249 1.00 95.06 150 PRO A N 1
ATOM 1146 C CA . PRO A 1 150 ? 3.136 2.789 -22.164 1.00 95.06 150 PRO A CA 1
ATOM 1147 C C . PRO A 1 150 ? 3.779 2.581 -20.794 1.00 95.06 150 PRO A C 1
ATOM 1149 O O . PRO A 1 150 ? 4.502 1.607 -20.583 1.00 95.06 150 PRO A O 1
ATOM 1152 N N . PHE A 1 151 ? 3.456 3.458 -19.841 1.00 95.25 151 PHE A N 1
ATOM 1153 C CA . PHE A 1 151 ? 3.949 3.320 -18.474 1.00 95.25 151 PHE A CA 1
ATOM 1154 C C . PHE A 1 151 ? 3.518 1.984 -17.864 1.00 95.25 151 PHE A C 1
ATOM 1156 O O . PHE A 1 151 ? 2.340 1.621 -17.900 1.00 95.25 151 PHE A O 1
ATOM 1163 N N . ASN A 1 152 ? 4.475 1.277 -17.273 1.00 96.62 152 ASN A N 1
ATOM 1164 C CA . ASN A 1 152 ? 4.234 0.075 -16.491 1.00 96.62 152 ASN A CA 1
ATOM 1165 C C . ASN A 1 152 ? 4.921 0.233 -15.137 1.00 96.62 152 ASN A C 1
ATOM 1167 O O . ASN A 1 152 ? 6.150 0.245 -15.059 1.00 96.62 152 ASN A O 1
ATOM 1171 N N . VAL A 1 153 ? 4.111 0.333 -14.086 1.00 96.94 153 VAL A N 1
ATOM 1172 C CA . VAL A 1 153 ? 4.574 0.534 -12.711 1.00 96.94 153 VAL A CA 1
ATOM 1173 C C . VAL A 1 153 ? 5.491 -0.591 -12.219 1.00 96.94 153 VAL A C 1
ATOM 1175 O O . VAL A 1 153 ? 6.412 -0.324 -11.464 1.00 96.94 153 VAL A O 1
ATOM 1178 N N . TYR A 1 154 ? 5.309 -1.825 -12.698 1.00 97.94 154 TYR A N 1
ATOM 1179 C CA . TYR A 1 154 ? 6.056 -3.005 -12.244 1.00 97.94 154 TYR A CA 1
ATOM 1180 C C . TYR A 1 154 ? 7.331 -3.286 -13.060 1.00 97.94 154 TYR A C 1
ATOM 1182 O O . TYR A 1 154 ? 8.022 -4.272 -12.808 1.00 97.94 154 TYR A O 1
ATOM 1190 N N . ALA A 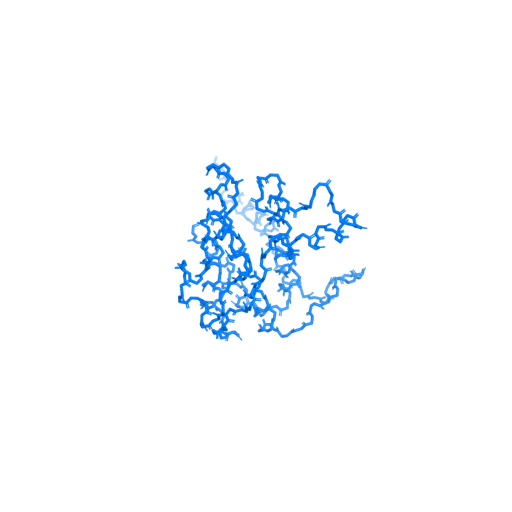1 155 ? 7.642 -2.457 -14.063 1.00 97.50 155 ALA A N 1
ATOM 1191 C CA . ALA A 1 155 ? 8.677 -2.768 -15.052 1.00 97.50 155 ALA A CA 1
ATOM 1192 C C . ALA A 1 155 ? 10.116 -2.682 -14.526 1.00 97.50 155 ALA A C 1
ATOM 1194 O O . ALA A 1 155 ? 10.979 -3.409 -15.020 1.00 97.50 155 ALA A O 1
ATOM 1195 N N . ASN A 1 156 ? 10.388 -1.757 -13.603 1.00 96.12 156 ASN A N 1
ATOM 1196 C CA . ASN A 1 156 ? 11.704 -1.535 -13.006 1.00 96.12 156 ASN A CA 1
ATOM 1197 C C . ASN A 1 156 ? 11.612 -0.585 -11.795 1.00 96.12 156 ASN A C 1
ATOM 1199 O O . ASN A 1 156 ? 10.584 0.063 -11.574 1.00 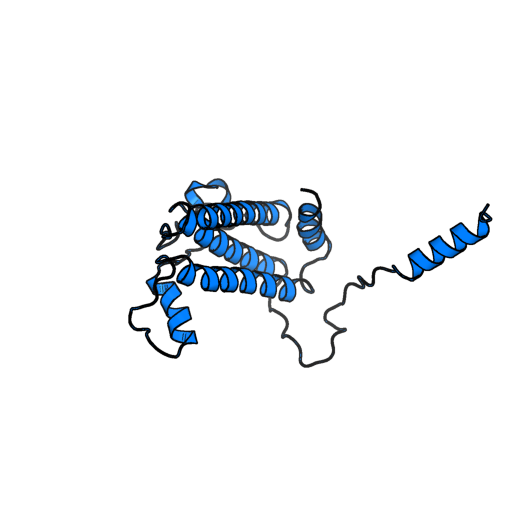96.12 156 ASN A O 1
ATOM 1203 N N . THR A 1 157 ? 12.722 -0.453 -11.065 1.00 96.19 157 THR A N 1
ATOM 1204 C CA . THR A 1 157 ? 12.879 0.454 -9.917 1.00 96.19 157 THR A CA 1
ATOM 1205 C C . THR A 1 157 ? 12.518 1.913 -10.244 1.00 96.19 157 THR A C 1
ATOM 1207 O O . THR A 1 157 ? 11.796 2.550 -9.478 1.00 96.19 157 THR A O 1
ATOM 1210 N N . ASN A 1 158 ? 12.929 2.437 -11.405 1.00 94.44 158 ASN A N 1
ATOM 1211 C CA . ASN A 1 158 ? 12.660 3.832 -11.791 1.00 94.44 158 ASN A CA 1
ATOM 1212 C C . ASN A 1 158 ? 11.167 4.115 -11.993 1.00 94.44 158 ASN A C 1
ATOM 1214 O O . ASN A 1 158 ? 10.702 5.214 -11.704 1.00 94.44 158 ASN A O 1
ATOM 1218 N N . ASN A 1 159 ? 10.409 3.130 -12.474 1.00 94.88 159 ASN A N 1
ATOM 1219 C CA . ASN A 1 159 ? 8.973 3.273 -12.681 1.00 94.88 159 ASN A CA 1
ATOM 1220 C C . ASN A 1 159 ? 8.199 3.155 -11.362 1.00 94.88 159 ASN A C 1
ATOM 1222 O O . ASN A 1 159 ? 7.245 3.903 -11.129 1.00 94.88 159 ASN A O 1
ATOM 1226 N N . ILE A 1 160 ? 8.586 2.218 -10.494 1.00 95.94 160 ILE A N 1
ATOM 1227 C CA . ILE A 1 160 ? 7.805 1.942 -9.287 1.00 95.94 160 ILE A CA 1
ATOM 1228 C C . ILE A 1 160 ? 8.042 2.968 -8.180 1.00 95.94 160 ILE A C 1
ATOM 1230 O O . ILE A 1 160 ? 7.100 3.303 -7.463 1.00 95.94 160 ILE A O 1
ATOM 1234 N N . LEU A 1 161 ? 9.267 3.494 -8.042 1.00 95.06 161 LEU A N 1
ATOM 1235 C CA . LEU A 1 161 ? 9.623 4.368 -6.921 1.00 95.06 161 LEU A CA 1
ATOM 1236 C C . LEU A 1 161 ? 8.761 5.640 -6.865 1.00 95.06 161 LEU A C 1
ATOM 1238 O O . LEU A 1 161 ? 8.145 5.864 -5.823 1.00 95.06 161 LEU A O 1
ATOM 1242 N N . PRO A 1 162 ? 8.582 6.417 -7.952 1.00 91.06 162 PRO A N 1
ATOM 1243 C CA . PRO A 1 162 ? 7.691 7.577 -7.928 1.00 91.06 162 PRO A CA 1
ATOM 1244 C C . PRO A 1 162 ? 6.251 7.209 -7.548 1.00 91.06 162 PRO A C 1
ATOM 1246 O O . PRO A 1 162 ? 5.590 7.951 -6.823 1.00 91.06 162 PRO A O 1
ATOM 1249 N N . SER A 1 163 ? 5.783 6.037 -7.990 1.00 90.94 163 SER A N 1
ATOM 1250 C CA . SER A 1 163 ? 4.443 5.533 -7.671 1.00 90.94 163 SER A CA 1
ATOM 1251 C C . SER A 1 163 ? 4.313 5.194 -6.181 1.00 90.94 163 SER A C 1
ATOM 1253 O O . SER A 1 163 ? 3.328 5.579 -5.555 1.00 90.94 163 SER A O 1
ATOM 1255 N N . SER A 1 164 ? 5.330 4.554 -5.589 1.00 93.69 164 SER A N 1
ATOM 1256 C CA . SER A 1 164 ? 5.373 4.278 -4.145 1.00 93.69 164 SER A CA 1
ATOM 1257 C C . SER A 1 164 ? 5.401 5.560 -3.312 1.00 93.69 164 SER A C 1
ATOM 1259 O O . SER A 1 164 ? 4.646 5.687 -2.349 1.00 93.69 164 SER A O 1
ATOM 1261 N N . THR A 1 165 ? 6.205 6.551 -3.711 1.00 91.69 165 THR A N 1
ATOM 1262 C CA . THR A 1 165 ? 6.289 7.836 -3.012 1.00 91.69 165 THR A CA 1
ATOM 1263 C C . THR A 1 165 ? 4.962 8.578 -3.073 1.00 91.69 165 THR A C 1
ATOM 1265 O O . THR A 1 165 ? 4.530 9.125 -2.062 1.00 91.69 165 THR A O 1
ATOM 1268 N N . LEU A 1 166 ? 4.288 8.573 -4.226 1.00 89.44 166 LEU A N 1
ATOM 1269 C CA . LEU A 1 166 ? 2.973 9.189 -4.371 1.00 89.44 166 LEU A CA 1
ATOM 1270 C C . LEU A 1 166 ? 1.933 8.524 -3.463 1.00 89.44 166 LEU A C 1
ATOM 1272 O O . LEU A 1 166 ? 1.205 9.228 -2.764 1.00 89.44 166 LEU A O 1
ATOM 1276 N N . LEU A 1 167 ? 1.891 7.190 -3.437 1.00 89.88 167 LEU A N 1
ATOM 1277 C CA . LEU A 1 167 ? 0.923 6.436 -2.642 1.00 89.88 167 LEU A CA 1
ATOM 1278 C C . LEU A 1 167 ? 1.099 6.695 -1.136 1.00 89.88 167 LEU A C 1
ATOM 1280 O O . LEU A 1 167 ? 0.137 7.039 -0.448 1.00 89.88 167 LEU A O 1
ATOM 1284 N N . VAL A 1 168 ? 2.339 6.621 -0.641 1.00 90.75 168 VAL A N 1
ATOM 1285 C CA . VAL A 1 168 ? 2.662 6.894 0.771 1.00 90.75 168 VAL A CA 1
ATOM 1286 C C . VAL A 1 168 ? 2.443 8.370 1.116 1.00 90.75 168 VAL A C 1
ATOM 1288 O O . VAL A 1 168 ? 1.913 8.694 2.180 1.00 90.75 168 VAL A O 1
ATOM 1291 N N . SER A 1 169 ? 2.800 9.285 0.211 1.00 90.94 169 SER A N 1
ATOM 1292 C CA . SER A 1 169 ? 2.562 10.718 0.395 1.00 90.94 169 SER A CA 1
ATOM 1293 C C . SER A 1 169 ? 1.071 11.022 0.519 1.00 90.94 169 SER A C 1
ATOM 1295 O O . SER A 1 169 ? 0.679 11.783 1.402 1.00 90.94 169 SER A O 1
ATOM 1297 N N . MET A 1 170 ? 0.225 10.401 -0.306 1.00 89.06 170 MET A N 1
ATOM 1298 C CA . MET A 1 170 ? -1.224 10.586 -0.243 1.00 89.06 170 MET A CA 1
ATOM 1299 C C . MET A 1 170 ? -1.784 10.157 1.124 1.00 89.06 170 MET A C 1
ATOM 1301 O O . MET A 1 170 ? -2.559 10.910 1.711 1.00 89.06 170 MET A O 1
ATOM 1305 N N . ALA A 1 171 ? -1.326 9.027 1.685 1.00 88.38 171 ALA A N 1
ATOM 1306 C CA . ALA A 1 171 ? -1.756 8.577 3.017 1.00 88.38 171 ALA A CA 1
ATOM 1307 C C . ALA A 1 171 ? -1.308 9.549 4.099 1.00 88.38 171 ALA A C 1
ATOM 1309 O O . ALA A 1 171 ? -2.098 9.964 4.943 1.00 88.38 171 ALA A O 1
ATOM 1310 N N . ARG A 1 172 ? -0.046 9.982 4.043 1.00 88.75 172 ARG A N 1
ATOM 1311 C CA . ARG A 1 172 ? 0.492 10.948 5.000 1.00 88.75 172 ARG A CA 1
ATOM 1312 C C . ARG A 1 172 ? -0.306 12.252 5.009 1.00 88.75 172 ARG A C 1
ATOM 1314 O O . ARG A 1 172 ? -0.645 12.750 6.080 1.00 88.75 172 ARG A O 1
ATOM 1321 N N . HIS A 1 173 ? -0.602 12.810 3.836 1.00 87.38 173 HIS A N 1
ATOM 1322 C CA . HIS A 1 173 ? -1.400 14.034 3.733 1.00 87.38 173 HIS A CA 1
ATOM 1323 C C . HIS A 1 173 ? -2.825 13.823 4.244 1.00 87.38 173 HIS A C 1
ATOM 1325 O O . HIS A 1 173 ? -3.359 14.706 4.913 1.00 87.38 173 HIS A O 1
ATOM 1331 N N . TYR A 1 174 ? -3.409 12.650 3.992 1.00 89.44 174 TYR A N 1
ATOM 1332 C CA . TYR A 1 174 ? -4.718 12.299 4.522 1.00 89.44 174 TYR A CA 1
ATOM 1333 C C . TYR A 1 174 ? -4.725 12.282 6.058 1.00 89.44 174 TYR A C 1
ATOM 1335 O O . TYR A 1 174 ? -5.530 12.991 6.661 1.00 89.44 174 TYR A O 1
ATOM 1343 N N . TYR A 1 175 ? -3.775 11.594 6.705 1.00 87.00 175 TYR A N 1
ATOM 1344 C CA . TYR A 1 175 ? -3.672 11.574 8.172 1.00 87.00 175 TYR A CA 1
ATOM 1345 C C . TYR A 1 175 ? -3.473 12.962 8.785 1.00 87.00 175 TYR A C 1
ATOM 1347 O O . TYR A 1 175 ? -4.102 13.285 9.792 1.00 87.00 175 TYR A O 1
ATOM 1355 N N . ILE A 1 176 ? -2.637 13.805 8.169 1.00 85.69 176 ILE A N 1
ATOM 1356 C CA . ILE A 1 176 ? -2.461 15.200 8.603 1.00 85.69 176 ILE A CA 1
ATOM 1357 C C . ILE A 1 176 ? -3.787 15.963 8.493 1.00 85.69 176 ILE A C 1
ATOM 1359 O O . ILE A 1 176 ? -4.149 16.701 9.407 1.00 85.69 176 ILE A O 1
ATOM 1363 N N . GLY A 1 177 ? -4.523 15.765 7.397 1.00 84.25 177 GLY A N 1
ATOM 1364 C CA . GLY A 1 177 ? -5.801 16.426 7.147 1.00 84.25 177 GLY A CA 1
ATOM 1365 C C . GLY A 1 177 ? -6.913 16.016 8.112 1.00 84.25 177 GLY A C 1
ATOM 1366 O O . GLY A 1 177 ? -7.737 16.856 8.466 1.00 84.25 177 GLY A O 1
ATOM 1367 N N . ILE A 1 178 ? -6.939 14.756 8.559 1.00 86.12 178 ILE A N 1
ATOM 1368 C CA . ILE A 1 178 ? -7.985 14.252 9.465 1.00 86.12 178 ILE A CA 1
ATOM 1369 C C . ILE A 1 178 ? -7.632 14.374 10.949 1.00 86.12 178 ILE A C 1
ATOM 1371 O O . ILE A 1 178 ? -8.537 14.344 11.777 1.00 86.12 178 ILE A O 1
ATOM 1375 N N . SER A 1 179 ? -6.350 14.521 11.296 1.00 83.31 179 SER A N 1
ATOM 1376 C CA . SER A 1 179 ? -5.873 14.550 12.687 1.00 83.31 179 SER A CA 1
ATOM 1377 C C . SER A 1 179 ? -6.644 15.525 13.598 1.00 83.31 179 SER A C 1
ATOM 1379 O O . SER A 1 179 ? -7.033 15.099 14.684 1.00 83.31 179 SER A O 1
ATOM 1381 N N . PRO A 1 180 ? -6.993 16.763 13.178 1.00 80.19 180 PRO A N 1
ATOM 1382 C CA . PRO A 1 180 ? -7.789 17.678 14.007 1.00 80.19 180 PRO A CA 1
ATOM 1383 C C . PRO A 1 180 ? -9.249 17.246 14.240 1.00 80.19 180 PRO A C 1
ATOM 1385 O O . PRO A 1 180 ? -9.962 17.891 15.010 1.00 80.19 180 PRO A O 1
ATOM 1388 N N . TYR A 1 181 ? -9.722 16.214 13.536 1.00 77.75 181 TYR A N 1
ATOM 1389 C CA . TYR A 1 181 ? -11.122 15.778 13.492 1.00 77.75 181 TYR A CA 1
ATOM 1390 C C . TYR A 1 181 ? -11.339 14.358 14.043 1.00 77.75 181 TYR A C 1
ATOM 1392 O O . TYR A 1 181 ? -12.481 13.894 14.110 1.00 77.75 181 TYR A O 1
ATOM 1400 N N . ILE A 1 182 ? -10.273 13.662 14.447 1.00 77.81 182 ILE A N 1
ATOM 1401 C CA . ILE A 1 182 ? -10.355 12.385 15.166 1.00 77.81 182 ILE A CA 1
ATOM 1402 C C . ILE A 1 182 ? -10.386 12.673 16.675 1.00 77.81 182 ILE A C 1
ATOM 1404 O O . ILE A 1 182 ? -9.697 13.569 17.159 1.00 77.81 182 ILE A O 1
ATOM 1408 N N . VAL A 1 183 ? -11.207 11.935 17.427 1.00 70.44 183 VAL A N 1
ATOM 1409 C CA . VAL A 1 183 ? -11.316 12.066 18.891 1.00 70.44 183 VAL A CA 1
ATOM 1410 C C . VAL A 1 183 ? -9.981 11.702 19.566 1.00 70.44 183 VAL A C 1
ATOM 1412 O O . VAL A 1 183 ? -9.363 10.700 19.212 1.00 70.44 183 VAL A O 1
ATOM 1415 N N . GLY A 1 184 ? -9.548 12.518 20.536 1.00 60.22 184 GLY A N 1
ATOM 1416 C CA . GLY A 1 184 ? -8.190 12.515 21.107 1.00 60.22 184 GLY A CA 1
ATOM 1417 C C . GLY A 1 184 ? -7.663 11.155 21.580 1.00 60.22 184 GLY A C 1
ATOM 1418 O O . GLY A 1 184 ? -6.587 10.755 21.144 1.00 60.22 184 GLY A O 1
ATOM 1419 N N . ASP A 1 185 ? -8.432 10.416 22.386 1.00 60.53 185 ASP A N 1
ATOM 1420 C CA . ASP A 1 185 ? -7.998 9.128 22.960 1.00 60.53 185 ASP A CA 1
ATOM 1421 C C . ASP A 1 185 ? -7.641 8.082 21.883 1.00 60.53 185 ASP A C 1
ATOM 1423 O O . ASP A 1 185 ? -6.725 7.276 22.054 1.00 60.53 185 ASP A O 1
ATOM 1427 N N . GLU A 1 186 ? -8.342 8.111 20.747 1.00 65.62 186 GLU A N 1
ATOM 1428 C CA . GLU A 1 186 ? -8.142 7.176 19.634 1.00 65.62 186 GLU A CA 1
ATOM 1429 C C . GLU A 1 186 ? -6.877 7.512 18.837 1.00 65.62 186 GLU A C 1
ATOM 1431 O O . GLU A 1 186 ? -6.099 6.635 18.456 1.00 65.62 186 GLU A O 1
ATOM 1436 N N . PHE A 1 187 ? -6.626 8.803 18.618 1.00 62.16 187 PHE A N 1
ATOM 1437 C CA . PHE A 1 187 ? -5.422 9.264 17.936 1.00 62.16 187 PHE A CA 1
ATOM 1438 C C . PHE A 1 187 ? -4.163 9.023 18.783 1.00 62.16 187 PHE A C 1
ATOM 1440 O O . PHE A 1 187 ? -3.148 8.550 18.266 1.00 62.16 187 PHE A O 1
ATOM 1447 N N . GLU A 1 188 ? -4.240 9.264 20.094 1.00 59.69 188 GLU A N 1
ATOM 1448 C CA . GLU A 1 188 ? -3.159 8.954 21.034 1.00 59.69 188 GLU A CA 1
ATOM 1449 C C . GLU A 1 188 ? -2.857 7.449 21.092 1.00 59.69 188 GLU A C 1
ATOM 1451 O O . GLU A 1 188 ? -1.686 7.058 21.137 1.00 59.69 188 GLU A O 1
ATOM 1456 N N . ALA A 1 189 ? -3.876 6.585 21.014 1.00 62.00 189 ALA A N 1
ATOM 1457 C CA . ALA A 1 189 ? -3.688 5.135 20.954 1.00 62.00 189 ALA A CA 1
ATOM 1458 C C . ALA A 1 189 ? -2.941 4.684 19.683 1.00 62.00 189 ALA A C 1
ATOM 1460 O O . ALA A 1 189 ? -2.086 3.792 19.754 1.00 62.00 189 ALA A O 1
ATOM 1461 N N . LEU A 1 190 ? -3.216 5.322 18.539 1.00 61.91 190 LEU A N 1
ATOM 1462 C CA . LEU A 1 190 ? -2.527 5.059 17.270 1.00 61.91 190 LEU A CA 1
ATOM 1463 C C . LEU A 1 190 ? -1.074 5.568 17.286 1.00 61.91 190 LEU A C 1
ATOM 1465 O O . LEU A 1 190 ? -0.169 4.859 16.842 1.00 61.91 190 LEU A O 1
ATOM 1469 N N . GLN A 1 191 ? -0.816 6.756 17.844 1.00 57.44 191 GLN A N 1
ATOM 1470 C CA . GLN A 1 191 ? 0.532 7.341 17.913 1.00 57.44 191 GLN A CA 1
ATOM 1471 C C . GLN A 1 191 ? 1.426 6.698 18.987 1.00 57.44 191 GLN A C 1
ATOM 1473 O O . GLN A 1 191 ? 2.603 6.420 18.743 1.00 57.44 191 GLN A O 1
ATOM 1478 N N . GLY A 1 192 ? 0.879 6.407 20.171 1.00 51.41 192 GLY A N 1
ATOM 1479 C CA . GLY A 1 192 ? 1.618 5.894 21.331 1.00 51.41 192 GLY A CA 1
ATOM 1480 C C . GLY A 1 192 ? 2.153 4.463 21.183 1.00 51.41 192 GLY A C 1
ATOM 1481 O O . GLY A 1 192 ? 2.940 4.008 22.022 1.00 51.41 192 GLY A O 1
ATOM 1482 N N . ARG A 1 193 ? 1.748 3.746 20.126 1.00 50.19 193 ARG A N 1
ATOM 1483 C CA . ARG A 1 193 ? 2.308 2.440 19.740 1.00 50.19 193 ARG A CA 1
ATOM 1484 C C . ARG A 1 193 ? 3.454 2.542 18.731 1.00 50.19 193 ARG A C 1
ATOM 1486 O O . ARG A 1 193 ? 4.236 1.603 18.650 1.00 50.19 193 ARG A O 1
ATOM 1493 N N . HIS A 1 194 ? 3.606 3.663 18.021 1.00 43.28 194 HIS A N 1
ATOM 1494 C CA . HIS A 1 194 ? 4.724 3.868 17.091 1.00 43.28 194 HIS A CA 1
ATOM 1495 C C . HIS A 1 194 ? 6.052 4.150 17.819 1.00 43.28 194 HIS A C 1
ATOM 1497 O O . HIS A 1 194 ? 7.114 3.828 17.307 1.00 43.28 194 HIS A O 1
ATOM 1503 N N . VAL A 1 195 ? 5.994 4.691 19.043 1.00 36.03 195 VAL A N 1
ATOM 1504 C CA . VAL A 1 195 ? 7.174 5.046 19.865 1.00 36.03 195 VAL A CA 1
ATOM 1505 C C . VAL A 1 195 ? 7.668 3.878 20.739 1.00 36.03 195 VAL A C 1
ATOM 1507 O O . VAL A 1 195 ? 8.719 3.964 21.364 1.00 36.03 195 VAL A O 1
ATOM 1510 N N . ARG A 1 196 ? 6.918 2.770 20.810 1.00 33.16 196 ARG A N 1
ATOM 1511 C CA . ARG A 1 196 ? 7.204 1.628 21.699 1.00 33.16 196 ARG A CA 1
ATOM 1512 C C . ARG A 1 196 ? 7.778 0.386 20.999 1.00 33.16 196 ARG A C 1
ATOM 1514 O O . ARG A 1 196 ? 7.810 -0.670 21.627 1.00 33.16 196 ARG A O 1
ATOM 1521 N N . SER A 1 197 ? 8.223 0.499 19.745 1.00 34.69 197 SER A N 1
ATOM 1522 C CA . SER A 1 197 ? 8.931 -0.573 19.022 1.00 34.69 197 SER A CA 1
ATOM 1523 C C . SER A 1 197 ? 10.377 -0.211 18.745 1.00 34.69 197 SER A C 1
ATOM 1525 O O . SER A 1 197 ? 10.557 0.866 18.134 1.00 34.69 197 SER A O 1
#

pLDDT: mean 82.8, std 18.11, range [33.16, 98.44]